Protein AF-A0A8J5TQ10-F1 (afdb_monomer)

pLDDT: mean 73.06, std 27.5, range [24.88, 98.31]

Radius of gyration: 32.22 Å; Cα contacts (8 Å, |Δi|>4): 505; chains: 1; bounding box: 68×99×95 Å

Solvent-accessible surface area (backbone atoms only — not comparable to full-atom values): 21049 Å² total; per-residue (Å²): 131,82,78,82,71,66,81,40,78,33,38,37,39,42,63,48,49,34,61,44,71,44,73,23,82,85,40,80,90,38,88,41,34,26,26,42,33,27,63,46,65,40,54,91,50,89,86,55,81,43,94,58,48,48,66,51,60,36,46,30,40,35,39,40,79,40,54,74,84,58,45,76,66,61,39,67,69,29,42,33,41,35,36,20,38,51,53,63,46,67,47,97,88,60,45,53,32,40,40,28,48,50,79,42,76,46,70,61,86,76,60,60,90,50,49,78,64,37,59,74,73,52,77,84,89,58,46,33,38,34,40,44,44,31,32,28,41,85,74,70,77,45,93,90,54,68,68,81,47,62,61,47,34,37,37,32,24,29,69,38,80,82,79,74,44,72,49,68,41,58,37,40,39,29,46,53,85,46,82,88,42,69,82,60,75,78,78,55,61,69,40,34,34,40,37,34,27,33,47,42,25,27,32,85,82,46,38,45,28,27,41,54,75,43,80,45,84,46,82,72,78,82,80,75,78,82,73,84,78,72,92,78,82,90,76,95,73,82,79,77,66,96,72,85,78,76,79,95,72,79,86,82,78,81,90,80,83,85,82,88,81,91,84,84,88,86,79,89,90,87,88,82,90,82,88,86,87,84,84,83,88,83,88,89,86,89,80,88,81,88,83,88,83,83,88,80,85,84,90,80,89,82,80,89,75,80,88,72,82,73,72,77,78,74,82,84,77,78,77,78,75,80,80,76,80,73,132

Structure (mmCIF, N/CA/C/O backbone):
data_AF-A0A8J5TQ10-F1
#
_entry.id   AF-A0A8J5TQ10-F1
#
loop_
_atom_site.group_PDB
_atom_site.id
_atom_site.type_symbol
_atom_site.label_atom_id
_atom_site.label_alt_id
_atom_site.label_comp_id
_atom_site.label_asym_id
_atom_site.label_entity_id
_atom_site.label_seq_id
_atom_site.pdbx_PDB_ins_code
_atom_site.Cartn_x
_atom_site.Cartn_y
_atom_site.Cartn_z
_atom_site.occupancy
_atom_site.B_iso_or_equiv
_atom_site.auth_seq_id
_atom_site.auth_comp_id
_atom_site.auth_asym_id
_atom_site.auth_atom_id
_atom_site.pdbx_PDB_model_num
ATOM 1 N N . MET A 1 1 ? 6.588 5.334 29.092 1.00 41.97 1 MET A N 1
ATOM 2 C CA . MET A 1 1 ? 6.981 5.018 27.701 1.00 41.97 1 MET A CA 1
ATOM 3 C C . MET A 1 1 ? 6.228 3.776 27.263 1.00 41.97 1 MET A C 1
ATOM 5 O O . MET A 1 1 ? 6.166 2.835 28.046 1.00 41.97 1 MET A O 1
ATOM 9 N N . ALA A 1 2 ? 5.612 3.789 26.080 1.00 53.59 2 ALA A N 1
ATOM 10 C CA . ALA A 1 2 ? 5.015 2.581 25.513 1.00 53.59 2 ALA A CA 1
ATOM 11 C C . ALA A 1 2 ? 6.132 1.579 25.152 1.00 53.59 2 ALA A C 1
ATOM 13 O O . ALA A 1 2 ? 7.210 2.020 24.748 1.00 53.59 2 ALA A O 1
ATOM 14 N N . PRO A 1 3 ? 5.926 0.263 25.332 1.00 61.78 3 PRO A N 1
ATOM 15 C CA . PRO A 1 3 ? 6.917 -0.732 24.938 1.00 61.78 3 PRO A CA 1
ATOM 16 C C . PRO A 1 3 ? 7.151 -0.687 23.418 1.00 61.78 3 PRO A C 1
ATOM 18 O O . PRO A 1 3 ? 6.205 -0.404 22.677 1.00 61.78 3 PRO A O 1
ATOM 21 N N . PRO A 1 4 ? 8.380 -0.975 22.948 1.00 71.00 4 PRO A N 1
ATOM 22 C CA . PRO A 1 4 ? 8.677 -1.018 21.522 1.00 71.00 4 PRO A CA 1
ATOM 23 C C . PRO A 1 4 ? 7.822 -2.088 20.840 1.00 71.00 4 PRO A C 1
ATOM 25 O O . PRO A 1 4 ? 7.620 -3.183 21.377 1.00 71.00 4 PRO A O 1
ATOM 28 N N . LEU A 1 5 ? 7.311 -1.763 19.655 1.00 77.62 5 LEU A N 1
ATOM 29 C CA . LEU A 1 5 ? 6.525 -2.696 18.861 1.00 77.62 5 LEU A CA 1
ATOM 30 C C . LEU A 1 5 ? 7.421 -3.841 18.350 1.00 77.62 5 LEU A C 1
ATOM 32 O O . LEU A 1 5 ? 8.588 -3.623 18.011 1.00 77.62 5 LEU A O 1
ATOM 36 N N . PRO A 1 6 ? 6.913 -5.086 18.292 1.00 82.12 6 PRO A N 1
ATOM 37 C CA . PRO A 1 6 ? 7.639 -6.172 17.650 1.00 82.12 6 PRO A CA 1
ATOM 38 C C . PRO A 1 6 ? 7.803 -5.884 16.155 1.00 82.12 6 PRO A C 1
ATOM 40 O O . PRO A 1 6 ? 6.972 -5.213 15.551 1.00 82.12 6 PRO A O 1
ATOM 43 N N . LYS A 1 7 ? 8.843 -6.455 15.540 1.00 85.38 7 LYS A N 1
ATOM 44 C CA . LYS A 1 7 ? 9.028 -6.411 14.084 1.00 85.38 7 LYS A CA 1
ATOM 45 C C . LYS A 1 7 ? 7.960 -7.273 13.414 1.00 85.38 7 LYS A C 1
ATOM 47 O O . LYS A 1 7 ? 7.994 -8.499 13.532 1.00 85.38 7 LYS A O 1
ATOM 52 N N . LEU A 1 8 ? 7.022 -6.634 12.732 1.00 89.69 8 LEU A N 1
ATOM 53 C CA . LEU A 1 8 ? 5.914 -7.267 12.027 1.00 89.69 8 LEU A CA 1
ATOM 54 C C . LEU A 1 8 ? 6.176 -7.272 10.520 1.00 89.69 8 LEU A C 1
ATOM 56 O O . LEU A 1 8 ? 7.101 -6.638 10.011 1.00 89.69 8 LEU A O 1
ATOM 60 N N . THR A 1 9 ? 5.384 -8.062 9.802 1.00 88.12 9 THR A N 1
ATOM 61 C CA . THR A 1 9 ? 5.409 -8.105 8.340 1.00 88.12 9 THR A CA 1
ATOM 62 C C . THR A 1 9 ? 4.058 -7.645 7.834 1.00 88.12 9 THR A C 1
ATOM 64 O O . THR A 1 9 ? 3.057 -8.313 8.077 1.00 88.12 9 THR A O 1
ATOM 67 N N . ASN A 1 10 ? 4.066 -6.530 7.111 1.00 95.94 10 ASN A N 1
ATOM 68 C CA . ASN A 1 10 ? 2.906 -6.015 6.401 1.00 95.94 10 ASN A CA 1
ATOM 69 C C . ASN A 1 10 ? 3.173 -6.108 4.910 1.00 95.94 10 ASN A C 1
ATOM 71 O O . ASN A 1 10 ? 4.310 -5.899 4.480 1.00 95.94 10 ASN A O 1
ATOM 75 N N . SER A 1 11 ? 2.142 -6.417 4.137 1.00 97.31 11 SER A N 1
ATOM 76 C CA . SER A 1 11 ? 2.231 -6.510 2.687 1.00 97.31 11 SER A CA 1
ATOM 77 C C . SER A 1 11 ? 1.211 -5.620 2.001 1.00 97.31 11 SER A C 1
ATOM 79 O O . SER A 1 11 ? 0.146 -5.329 2.547 1.00 97.31 11 SER A O 1
ATOM 81 N N . ILE A 1 12 ? 1.557 -5.195 0.793 1.00 98.12 12 ILE A N 1
ATOM 82 C CA . ILE A 1 12 ? 0.694 -4.438 -0.103 1.00 98.12 12 ILE A CA 1
ATOM 83 C C . ILE A 1 12 ? 0.752 -5.052 -1.499 1.00 98.12 12 ILE A C 1
ATOM 85 O O . ILE A 1 12 ? 1.822 -5.463 -1.953 1.00 98.12 12 ILE A O 1
ATOM 89 N N . HIS A 1 13 ? -0.405 -5.091 -2.149 1.00 98.00 13 HIS A N 1
ATOM 90 C CA . HIS A 1 13 ? -0.576 -5.397 -3.558 1.00 98.00 13 HIS A CA 1
ATOM 91 C C . HIS A 1 13 ? -0.997 -4.120 -4.287 1.00 98.00 13 HIS A C 1
ATOM 93 O O . HIS A 1 13 ? -2.037 -3.537 -3.957 1.00 98.00 13 HIS A O 1
ATOM 99 N N . ILE A 1 14 ? -0.209 -3.691 -5.271 1.00 97.69 14 ILE A N 1
ATOM 100 C CA . ILE A 1 14 ? -0.475 -2.496 -6.082 1.00 97.69 14 ILE A CA 1
ATOM 101 C C . ILE A 1 14 ? -0.537 -2.904 -7.548 1.00 97.69 14 ILE A C 1
ATOM 103 O O . ILE A 1 14 ? 0.259 -3.719 -8.017 1.00 97.69 14 ILE A O 1
ATOM 107 N N . ARG A 1 15 ? -1.486 -2.303 -8.264 1.00 96.06 15 ARG A N 1
ATOM 108 C CA . ARG A 1 15 ? -1.604 -2.390 -9.715 1.00 96.06 15 ARG A CA 1
ATOM 109 C C . ARG A 1 15 ? -1.730 -0.982 -10.259 1.00 96.06 15 ARG A C 1
ATOM 111 O O . ARG A 1 15 ? -2.761 -0.352 -10.043 1.00 96.06 15 ARG A O 1
ATOM 118 N N . ASP A 1 16 ? -0.679 -0.480 -10.883 1.00 96.19 16 ASP A N 1
ATOM 119 C CA . ASP A 1 16 ? -0.665 0.893 -11.380 1.00 96.19 16 ASP A CA 1
ATOM 120 C C . ASP A 1 16 ? 0.335 1.057 -12.527 1.00 96.19 16 ASP A C 1
ATOM 122 O O . ASP A 1 16 ? 0.862 0.079 -13.058 1.00 96.19 16 ASP A O 1
ATOM 126 N N . PHE A 1 17 ? 0.559 2.297 -12.936 1.00 95.75 17 PHE A N 1
ATOM 127 C CA . PHE A 1 17 ? 1.470 2.673 -13.998 1.00 95.75 17 PHE A CA 1
ATOM 128 C C . PHE A 1 17 ? 2.806 3.158 -13.448 1.00 95.75 17 PHE A C 1
ATOM 130 O O . PHE A 1 17 ? 2.877 3.813 -12.407 1.00 95.75 17 PHE A O 1
ATOM 137 N N . VAL A 1 18 ? 3.870 2.841 -14.176 1.00 97.19 18 VAL A N 1
ATOM 138 C CA . VAL A 1 18 ? 5.183 3.454 -13.981 1.00 97.19 18 VAL A CA 1
ATOM 139 C C . VAL A 1 18 ? 5.082 4.935 -14.343 1.00 97.19 18 VAL A C 1
ATOM 141 O O . VAL A 1 18 ? 4.678 5.253 -15.465 1.00 97.19 18 VAL A O 1
ATOM 144 N N . ASP A 1 19 ? 5.487 5.815 -13.425 1.00 96.75 19 ASP A N 1
ATOM 145 C CA . ASP A 1 19 ? 5.734 7.225 -13.743 1.00 96.75 19 ASP A CA 1
ATOM 146 C C . ASP A 1 19 ? 7.209 7.398 -14.136 1.00 96.75 19 ASP A C 1
ATOM 148 O O . ASP A 1 19 ? 7.519 7.953 -15.190 1.00 96.75 19 ASP A O 1
ATOM 152 N N . GLU A 1 20 ? 8.121 6.854 -13.325 1.00 97.00 20 GLU A N 1
ATOM 153 C CA . GLU A 1 20 ? 9.566 6.955 -13.534 1.00 97.00 20 GLU A CA 1
ATOM 154 C C . GLU A 1 20 ? 10.305 5.731 -12.971 1.00 97.00 20 GLU A C 1
ATOM 156 O O . GLU A 1 20 ? 9.851 5.097 -12.014 1.00 97.00 20 GLU A O 1
ATOM 161 N N . VAL A 1 21 ? 11.464 5.405 -13.552 1.00 96.62 21 VAL A N 1
ATOM 162 C CA . VAL A 1 21 ? 12.390 4.399 -13.019 1.00 96.62 21 VAL A CA 1
ATOM 163 C C . VAL A 1 21 ? 13.753 5.029 -12.784 1.00 96.62 21 VAL A C 1
ATOM 165 O O . VAL A 1 21 ? 14.394 5.513 -13.715 1.00 96.62 21 VAL A O 1
ATOM 168 N N . LEU A 1 22 ? 14.216 4.963 -11.540 1.00 96.19 22 LEU A N 1
ATOM 169 C CA . LEU A 1 22 ? 15.493 5.505 -11.095 1.00 96.19 22 LEU A CA 1
ATOM 170 C C . LEU A 1 22 ? 16.390 4.392 -10.534 1.00 96.19 22 LEU A C 1
ATOM 172 O O . LEU A 1 22 ? 15.895 3.342 -10.113 1.00 96.19 22 LEU A O 1
ATOM 176 N N . PRO A 1 23 ? 17.721 4.574 -10.512 1.00 95.44 23 PRO A N 1
ATOM 177 C CA . PRO A 1 23 ? 18.598 3.728 -9.706 1.00 95.44 23 PRO A CA 1
ATOM 178 C C . PRO A 1 23 ? 18.197 3.774 -8.225 1.00 95.44 23 PRO A C 1
ATOM 180 O O . PRO A 1 23 ? 17.821 4.831 -7.727 1.00 95.44 23 PRO A O 1
ATOM 183 N N . ASP A 1 24 ? 18.313 2.649 -7.513 1.00 94.81 24 ASP A N 1
ATOM 184 C CA . ASP A 1 24 ? 18.021 2.608 -6.073 1.00 94.81 24 ASP A CA 1
ATOM 185 C C . ASP A 1 24 ? 19.020 3.466 -5.287 1.00 94.81 24 ASP A C 1
ATOM 187 O O . ASP A 1 24 ? 20.213 3.151 -5.192 1.00 94.81 24 ASP A O 1
ATOM 191 N N . SER A 1 25 ? 18.507 4.549 -4.702 1.00 92.31 25 SER A N 1
ATOM 192 C CA . SER A 1 25 ? 19.279 5.544 -3.956 1.00 92.31 25 SER A CA 1
ATOM 193 C C . SER A 1 25 ? 19.939 4.961 -2.704 1.00 92.31 25 SER A C 1
ATOM 195 O O . SER A 1 25 ? 20.986 5.435 -2.261 1.00 92.31 25 SER A O 1
ATOM 197 N N . THR A 1 26 ? 19.377 3.879 -2.161 1.00 91.12 26 THR A N 1
ATOM 198 C CA . THR A 1 26 ? 19.893 3.187 -0.975 1.00 91.12 26 THR A CA 1
ATOM 199 C C . THR A 1 26 ? 20.999 2.188 -1.310 1.00 91.12 26 THR A C 1
ATOM 201 O O . THR A 1 26 ? 21.689 1.690 -0.417 1.00 91.12 26 THR A O 1
ATOM 204 N N . ARG A 1 27 ? 21.199 1.886 -2.602 1.00 90.25 27 ARG A N 1
ATOM 205 C CA . ARG A 1 27 ? 22.179 0.909 -3.096 1.00 90.25 27 ARG A CA 1
ATOM 206 C C . ARG A 1 27 ? 22.937 1.445 -4.320 1.00 90.25 27 ARG A C 1
ATOM 208 O O . ARG A 1 27 ? 22.926 0.800 -5.370 1.00 90.25 27 ARG A O 1
ATOM 215 N N . PRO A 1 28 ? 23.690 2.554 -4.187 1.00 87.69 28 PRO A N 1
ATOM 216 C CA . PRO A 1 28 ? 24.308 3.249 -5.324 1.00 87.69 28 PRO A CA 1
ATOM 217 C C . PRO A 1 28 ? 25.294 2.384 -6.126 1.00 87.69 28 PRO A C 1
ATOM 219 O O . PRO A 1 28 ? 25.480 2.588 -7.320 1.00 87.69 28 PRO A O 1
ATOM 222 N N . ASN A 1 29 ? 25.898 1.376 -5.490 1.00 91.12 29 ASN A N 1
ATOM 223 C CA . ASN A 1 29 ? 26.867 0.474 -6.121 1.00 91.12 29 ASN A CA 1
ATOM 224 C C . ASN A 1 29 ? 26.236 -0.812 -6.685 1.00 91.12 29 ASN A C 1
ATOM 226 O O . ASN A 1 29 ? 26.956 -1.744 -7.042 1.00 91.12 29 ASN A O 1
ATOM 230 N N . ALA A 1 30 ? 24.905 -0.911 -6.725 1.00 91.50 30 ALA A N 1
ATOM 231 C CA . ALA A 1 30 ? 24.201 -2.121 -7.125 1.00 91.50 30 ALA A CA 1
ATOM 232 C C . ALA A 1 30 ? 23.270 -1.826 -8.316 1.00 91.50 30 ALA A C 1
ATOM 234 O O . ALA A 1 30 ? 22.071 -1.626 -8.135 1.00 91.50 30 ALA A O 1
ATOM 235 N N . PRO A 1 31 ? 23.790 -1.846 -9.558 1.00 89.88 31 PRO A N 1
ATOM 236 C CA . PRO A 1 31 ? 23.115 -1.275 -10.720 1.00 89.88 31 PRO A CA 1
ATOM 237 C C . PRO A 1 31 ? 21.843 -2.002 -11.136 1.00 89.88 31 PRO A C 1
ATOM 239 O O . PRO A 1 31 ? 21.149 -1.464 -11.979 1.00 89.88 31 PRO A O 1
ATOM 242 N N . ASN A 1 32 ? 21.533 -3.184 -10.591 1.00 94.81 32 ASN A N 1
ATOM 243 C CA . ASN A 1 32 ? 20.286 -3.924 -10.837 1.00 94.81 32 ASN A CA 1
ATOM 244 C C . ASN A 1 32 ? 19.177 -3.597 -9.819 1.00 94.81 32 ASN A C 1
ATOM 246 O O . ASN A 1 32 ? 18.056 -4.072 -9.969 1.00 94.81 32 ASN A O 1
ATOM 250 N N . TYR A 1 33 ? 19.467 -2.814 -8.780 1.00 95.62 33 TYR A N 1
ATOM 251 C CA . TYR A 1 33 ? 18.443 -2.314 -7.868 1.00 95.62 33 TYR A CA 1
ATOM 252 C C . TYR A 1 33 ? 17.903 -0.988 -8.395 1.00 95.62 33 TYR A C 1
ATOM 254 O O . TYR A 1 33 ? 18.670 -0.097 -8.764 1.00 95.62 33 TYR A O 1
ATOM 262 N N . VAL A 1 34 ? 16.580 -0.895 -8.468 1.00 96.56 34 VAL A N 1
ATOM 263 C CA . VAL A 1 34 ? 15.861 0.272 -8.978 1.00 96.56 34 VAL A CA 1
ATOM 264 C C . VAL A 1 34 ? 14.769 0.703 -8.025 1.00 96.56 34 VAL A C 1
ATOM 266 O O . VAL A 1 34 ? 14.260 -0.092 -7.232 1.00 96.56 34 VAL A O 1
ATOM 269 N N . GLU A 1 35 ? 14.355 1.945 -8.204 1.00 97.50 35 GLU A N 1
ATOM 270 C CA . GLU A 1 35 ? 13.128 2.503 -7.676 1.00 97.50 35 GLU A CA 1
ATOM 271 C C . GLU A 1 35 ? 12.174 2.783 -8.836 1.00 97.50 35 GLU A C 1
ATOM 273 O O . GLU A 1 35 ? 12.498 3.542 -9.747 1.00 97.50 35 GLU A O 1
ATOM 278 N N . ILE A 1 36 ? 10.995 2.167 -8.805 1.00 97.94 36 ILE A N 1
ATOM 279 C CA . ILE A 1 36 ? 9.866 2.570 -9.639 1.00 97.94 36 ILE A CA 1
ATOM 280 C C . ILE A 1 36 ? 9.056 3.569 -8.824 1.00 97.94 36 ILE A C 1
ATOM 282 O O . ILE A 1 36 ? 8.506 3.221 -7.776 1.00 97.94 36 ILE A O 1
ATOM 286 N N . HIS A 1 37 ? 8.992 4.802 -9.303 1.00 97.56 37 HIS A N 1
ATOM 287 C CA . HIS A 1 37 ? 8.197 5.860 -8.700 1.00 97.56 37 HIS A CA 1
ATOM 288 C C . HIS A 1 37 ? 6.834 5.917 -9.381 1.00 97.56 37 HIS A C 1
ATOM 290 O O . HIS A 1 37 ? 6.719 5.779 -10.603 1.00 97.56 37 HIS A O 1
ATOM 296 N N . THR A 1 38 ? 5.790 6.067 -8.572 1.00 96.62 38 THR A N 1
ATOM 297 C CA . THR A 1 38 ? 4.416 6.228 -9.046 1.00 96.62 38 THR A CA 1
ATOM 298 C C . THR A 1 38 ? 3.570 6.974 -8.019 1.00 96.62 38 THR A C 1
ATOM 300 O O . THR A 1 38 ? 3.796 6.883 -6.811 1.00 96.62 38 THR A O 1
ATOM 303 N N . ASN A 1 39 ? 2.559 7.697 -8.483 1.00 94.75 39 ASN A N 1
ATOM 304 C CA . ASN A 1 39 ? 1.514 8.250 -7.630 1.00 94.75 39 ASN A CA 1
ATOM 305 C C . ASN A 1 39 ? 0.302 7.325 -7.641 1.00 94.75 39 ASN A C 1
ATOM 307 O O . ASN A 1 39 ? -0.602 7.501 -8.464 1.00 94.75 39 ASN A O 1
ATOM 311 N N . VAL A 1 40 ? 0.286 6.365 -6.717 1.00 94.69 40 VAL A N 1
ATOM 312 C CA . VAL A 1 40 ? -0.691 5.276 -6.696 1.00 94.69 40 VAL A CA 1
ATOM 313 C C . VAL A 1 40 ? -2.103 5.821 -6.595 1.00 94.69 40 VAL A C 1
ATOM 315 O O . VAL A 1 40 ? -2.449 6.528 -5.647 1.00 94.69 40 VAL A O 1
ATOM 318 N N . ASN A 1 41 ? -2.918 5.476 -7.582 1.00 90.81 41 ASN A N 1
ATOM 319 C CA . ASN A 1 41 ? -4.282 5.948 -7.698 1.00 90.81 41 ASN A CA 1
ATOM 320 C C . ASN A 1 41 ? -5.182 5.266 -6.666 1.00 90.81 41 ASN A C 1
ATOM 322 O O . ASN A 1 41 ? -5.172 4.044 -6.494 1.00 90.81 41 ASN A O 1
ATOM 326 N N . LEU A 1 42 ? -6.013 6.077 -6.017 1.00 92.44 42 LEU A N 1
ATOM 327 C CA . LEU A 1 42 ? -7.068 5.622 -5.124 1.00 92.44 42 LEU A CA 1
ATOM 328 C C . LEU A 1 42 ? -8.423 5.936 -5.740 1.00 92.44 42 LEU A C 1
ATOM 330 O O . LEU A 1 42 ? -8.577 6.892 -6.501 1.00 92.44 42 LEU A O 1
ATOM 334 N N . PHE A 1 43 ? -9.416 5.129 -5.394 1.00 87.94 43 PHE A N 1
ATOM 335 C CA . PHE A 1 43 ? -10.753 5.241 -5.951 1.00 87.94 43 PHE A CA 1
ATOM 336 C C . PHE A 1 43 ? -11.770 5.327 -4.826 1.00 87.94 43 PHE A C 1
ATOM 338 O O . PHE A 1 43 ? -11.702 4.585 -3.845 1.00 87.94 43 PHE A O 1
ATOM 345 N N . GLN A 1 44 ? -12.749 6.208 -5.003 1.00 84.94 44 GLN A N 1
ATOM 346 C CA . GLN A 1 44 ? -13.896 6.256 -4.116 1.00 84.94 44 GLN A CA 1
ATOM 347 C C . GLN A 1 44 ? -14.693 4.955 -4.252 1.00 84.94 44 GLN A C 1
ATOM 349 O O . GLN A 1 44 ? -15.029 4.527 -5.362 1.00 84.94 44 GLN A O 1
ATOM 354 N N . GLU A 1 45 ? -14.983 4.316 -3.122 1.00 81.38 45 GLU A N 1
ATOM 355 C CA . GLU A 1 45 ? -15.748 3.075 -3.089 1.00 81.38 45 GLU A CA 1
ATOM 356 C C . GLU A 1 45 ? -17.224 3.333 -2.786 1.00 81.38 45 GLU A C 1
ATOM 358 O O . GLU A 1 45 ? -17.573 4.099 -1.887 1.00 81.38 45 GLU A O 1
ATOM 363 N N . ASP A 1 46 ? -18.103 2.642 -3.509 1.00 80.75 46 ASP A N 1
ATOM 364 C CA . ASP A 1 46 ? -19.545 2.789 -3.333 1.00 80.75 46 ASP A CA 1
ATOM 365 C C . ASP A 1 46 ? -19.973 2.375 -1.918 1.00 80.75 46 ASP A C 1
ATOM 367 O O . ASP A 1 46 ? -19.552 1.339 -1.383 1.00 80.75 46 ASP A O 1
ATOM 371 N N . GLY A 1 47 ? -20.814 3.206 -1.296 1.00 77.56 47 GLY A N 1
ATOM 372 C CA . GLY A 1 47 ? -21.308 2.982 0.065 1.00 77.56 47 GLY A CA 1
ATOM 373 C C . GLY A 1 47 ? -20.228 3.056 1.151 1.00 77.56 47 GLY A C 1
ATOM 374 O O . GLY A 1 47 ? -20.448 2.573 2.262 1.00 77.56 47 GLY A O 1
ATOM 375 N N . PHE A 1 48 ? -19.060 3.625 0.846 1.00 84.62 48 PHE A N 1
ATOM 376 C CA . PHE A 1 48 ? -17.991 3.867 1.806 1.00 84.62 48 PHE A CA 1
ATOM 377 C C . PHE A 1 48 ? -17.516 5.319 1.671 1.00 84.62 48 PHE A C 1
ATOM 379 O O . PHE A 1 48 ? -16.664 5.646 0.848 1.00 84.62 48 PHE A O 1
ATOM 386 N N . TYR A 1 49 ? -18.121 6.198 2.469 1.00 78.88 49 TYR A N 1
ATOM 387 C CA . TYR A 1 49 ? -17.828 7.626 2.486 1.00 78.88 49 TYR A CA 1
ATOM 388 C C . TYR A 1 49 ? -17.689 8.110 3.925 1.00 78.88 49 TYR A C 1
ATOM 390 O O . TYR A 1 49 ? -18.539 7.822 4.769 1.00 78.88 49 TYR A O 1
ATOM 398 N N . ASP A 1 50 ? -16.623 8.855 4.179 1.00 83.00 50 ASP A N 1
ATOM 399 C CA . ASP A 1 50 ? -16.389 9.590 5.412 1.00 83.00 50 ASP A CA 1
ATOM 400 C C . ASP A 1 50 ? -15.725 10.911 5.018 1.00 83.00 50 ASP A C 1
ATOM 402 O O . ASP A 1 50 ? -14.758 10.909 4.256 1.00 83.00 50 ASP A O 1
ATOM 406 N N . ALA A 1 51 ? -16.259 12.035 5.499 1.00 83.81 51 ALA A N 1
ATOM 407 C CA . ALA A 1 51 ? -15.752 13.362 5.147 1.00 83.81 51 ALA A CA 1
ATOM 408 C C . ALA A 1 51 ? -14.316 13.602 5.647 1.00 83.81 51 ALA A C 1
ATOM 410 O O . ALA A 1 51 ? -13.638 14.496 5.149 1.00 83.81 51 ALA A O 1
ATOM 411 N N . SER A 1 52 ? -13.845 12.797 6.605 1.00 85.31 52 SER A N 1
ATOM 412 C CA . SER A 1 52 ? -12.467 12.839 7.094 1.00 85.31 52 SER A CA 1
ATOM 413 C C . SER A 1 52 ? -11.462 12.142 6.173 1.00 85.31 52 SER A C 1
ATOM 415 O O . SER A 1 52 ? -10.268 12.203 6.459 1.00 85.31 52 SER A O 1
ATOM 417 N N . ILE A 1 53 ? -11.906 11.479 5.095 1.00 90.12 53 ILE A N 1
ATOM 418 C CA . ILE A 1 53 ? -11.039 10.743 4.165 1.00 90.12 53 ILE A CA 1
ATOM 419 C C . ILE A 1 53 ? -10.908 11.504 2.841 1.00 90.12 53 ILE A C 1
ATOM 421 O O . ILE A 1 53 ? -11.842 11.562 2.042 1.00 90.12 53 ILE A O 1
ATOM 425 N N . ALA A 1 54 ? -9.708 12.013 2.571 1.00 91.50 54 ALA A N 1
ATOM 426 C CA . ALA A 1 54 ? -9.322 12.552 1.275 1.00 91.50 54 ALA A CA 1
ATOM 427 C C . ALA A 1 54 ? -8.867 11.416 0.342 1.00 91.50 54 ALA A C 1
ATOM 429 O O . ALA A 1 54 ? -7.912 10.690 0.640 1.00 91.50 54 ALA A O 1
ATOM 430 N N . VAL A 1 55 ? -9.552 11.257 -0.794 1.00 92.81 55 VAL A N 1
ATOM 431 C CA . VAL A 1 55 ? -9.226 10.255 -1.821 1.00 92.81 55 VAL A CA 1
ATOM 432 C C . VAL A 1 55 ? -8.326 10.898 -2.871 1.00 92.81 55 VAL A C 1
ATOM 434 O O . VAL A 1 55 ? -8.793 11.417 -3.882 1.00 92.81 55 VAL A O 1
ATOM 437 N N . GLU A 1 56 ? -7.025 10.868 -2.616 1.00 91.81 56 GLU A N 1
ATOM 438 C CA . GLU A 1 56 ? -6.007 11.443 -3.494 1.00 91.81 56 GLU A CA 1
ATOM 439 C C . GLU A 1 56 ? -4.894 10.426 -3.759 1.00 91.81 56 GLU A C 1
ATOM 441 O O . GLU A 1 56 ? -4.67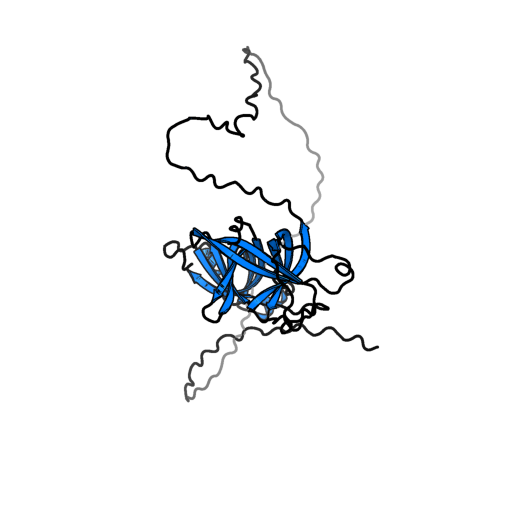8 9.536 -2.930 1.00 91.81 56 GLU A O 1
ATOM 446 N N . PRO A 1 57 ? -4.185 10.524 -4.899 1.00 93.62 57 PRO A N 1
ATOM 447 C CA . PRO A 1 57 ? -3.053 9.653 -5.170 1.00 93.62 57 PRO A CA 1
ATOM 448 C C . PRO A 1 57 ? -1.989 9.726 -4.071 1.00 93.62 57 PRO A C 1
ATOM 450 O O . PRO A 1 57 ? -1.706 10.802 -3.549 1.00 93.62 57 PRO A O 1
ATOM 453 N N . ILE A 1 58 ? -1.372 8.588 -3.752 1.00 95.31 58 ILE A N 1
ATOM 454 C CA . ILE A 1 58 ? -0.307 8.511 -2.745 1.00 95.31 58 ILE A CA 1
ATOM 455 C C . ILE A 1 58 ? 1.031 8.280 -3.438 1.00 95.31 58 ILE A C 1
ATOM 457 O O . ILE A 1 58 ? 1.210 7.290 -4.156 1.00 95.31 58 ILE A O 1
ATOM 461 N N . GLN A 1 59 ? 1.988 9.172 -3.185 1.00 96.31 59 GLN A N 1
ATOM 462 C CA . GLN A 1 59 ? 3.351 9.017 -3.676 1.00 96.31 59 GLN A CA 1
ATOM 463 C C . GLN A 1 59 ? 3.938 7.699 -3.170 1.00 96.31 59 GLN A C 1
ATOM 465 O O . GLN A 1 59 ? 3.904 7.391 -1.976 1.00 96.31 59 GLN A O 1
ATOM 470 N N . THR A 1 60 ? 4.453 6.899 -4.094 1.00 97.50 60 THR A N 1
ATOM 471 C CA . THR A 1 60 ? 4.927 5.552 -3.809 1.00 97.50 60 THR A CA 1
ATOM 472 C C . THR A 1 60 ? 6.246 5.282 -4.520 1.00 97.50 60 THR A C 1
ATOM 474 O O . THR A 1 60 ? 6.369 5.466 -5.728 1.00 97.50 60 THR A O 1
ATOM 477 N N . CYS A 1 61 ? 7.219 4.790 -3.758 1.00 97.38 61 CYS A N 1
ATOM 478 C CA . CYS A 1 61 ? 8.507 4.311 -4.236 1.00 97.38 61 CYS A CA 1
ATOM 479 C C . CYS A 1 61 ? 8.555 2.784 -4.099 1.00 97.38 61 CYS A C 1
ATOM 481 O O . CYS A 1 61 ? 8.497 2.240 -2.994 1.00 97.38 61 CYS A O 1
ATOM 483 N N . ILE A 1 62 ? 8.654 2.071 -5.217 1.00 97.94 62 ILE A N 1
ATOM 484 C CA . ILE A 1 62 ? 8.769 0.611 -5.255 1.00 97.94 62 ILE A CA 1
ATOM 485 C C . ILE A 1 62 ? 10.228 0.246 -5.504 1.00 97.94 62 ILE A C 1
ATOM 487 O O . ILE A 1 62 ? 10.745 0.416 -6.605 1.00 97.94 62 ILE A O 1
ATOM 491 N N . ARG A 1 63 ? 10.884 -0.322 -4.496 1.00 97.12 63 ARG A N 1
ATOM 492 C CA . ARG A 1 63 ? 12.244 -0.850 -4.597 1.00 97.12 63 ARG A CA 1
ATOM 493 C C . ARG A 1 63 ? 12.214 -2.277 -5.113 1.00 97.12 63 ARG A C 1
ATOM 495 O O . ARG A 1 63 ? 11.631 -3.166 -4.482 1.00 97.12 63 ARG A O 1
ATOM 502 N N . ALA A 1 64 ? 12.873 -2.508 -6.240 1.00 96.69 64 ALA A N 1
ATOM 503 C CA . ALA A 1 64 ? 12.899 -3.801 -6.907 1.00 96.69 64 ALA A CA 1
ATOM 504 C C . ALA A 1 64 ? 14.299 -4.153 -7.415 1.00 96.69 64 ALA A C 1
ATOM 506 O O . ALA A 1 64 ? 15.141 -3.292 -7.661 1.00 96.69 64 ALA A O 1
ATOM 507 N N . TYR A 1 65 ? 14.534 -5.450 -7.591 1.00 95.69 65 TYR A N 1
ATOM 508 C CA . TYR A 1 65 ? 15.676 -5.950 -8.344 1.00 95.69 65 TYR A CA 1
ATOM 509 C C . TYR A 1 65 ? 15.214 -6.268 -9.765 1.00 95.69 65 TYR A C 1
ATOM 511 O O . TYR A 1 65 ? 14.370 -7.142 -9.954 1.00 95.69 65 TYR A O 1
ATOM 519 N N . LEU A 1 66 ? 15.782 -5.583 -10.752 1.00 95.31 66 LEU A N 1
ATOM 520 C CA . LEU A 1 66 ? 15.539 -5.815 -12.171 1.00 95.31 66 LEU A CA 1
ATOM 521 C C . LEU A 1 66 ? 16.873 -5.968 -12.890 1.00 95.31 66 LEU A C 1
ATOM 523 O O . LEU A 1 66 ? 17.777 -5.143 -12.729 1.00 95.31 66 LEU A O 1
ATOM 527 N N . ARG A 1 67 ? 16.991 -7.008 -13.719 1.00 93.00 67 ARG A N 1
ATOM 528 C CA . ARG A 1 67 ? 18.125 -7.109 -14.640 1.00 93.00 67 ARG A CA 1
ATOM 529 C C . ARG A 1 67 ? 18.045 -5.972 -15.645 1.00 93.00 67 ARG A C 1
ATOM 531 O O . ARG A 1 67 ? 16.962 -5.487 -15.960 1.00 93.00 67 ARG A O 1
ATOM 538 N N . GLN A 1 68 ? 19.192 -5.600 -16.194 1.00 87.19 68 GLN A N 1
ATOM 539 C CA . GLN A 1 68 ? 19.261 -4.516 -17.166 1.00 87.19 68 GLN A CA 1
ATOM 540 C C . GLN A 1 68 ? 18.343 -4.742 -18.379 1.00 87.19 68 GLN A C 1
ATOM 542 O O . GLN A 1 68 ? 17.643 -3.819 -18.765 1.00 87.19 68 GLN A O 1
ATOM 547 N N . SER A 1 69 ? 18.243 -5.977 -18.885 1.00 89.8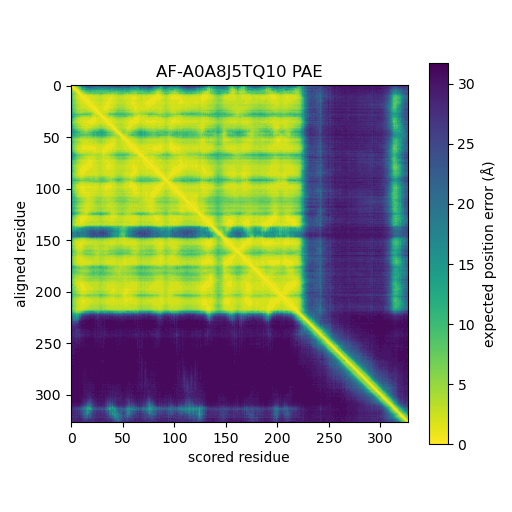1 69 SER A N 1
ATOM 548 C CA . SER A 1 69 ? 17.311 -6.341 -19.967 1.00 89.81 69 SER A CA 1
ATOM 549 C C . SER A 1 69 ? 15.837 -6.142 -19.614 1.00 89.81 69 SER A C 1
ATOM 551 O O . SER A 1 69 ? 15.027 -5.850 -20.485 1.00 89.81 69 SER A O 1
ATOM 553 N N . ASP A 1 70 ? 15.481 -6.335 -18.344 1.00 91.69 70 ASP A N 1
ATOM 554 C CA . ASP A 1 70 ? 14.092 -6.290 -17.890 1.00 91.69 70 ASP A CA 1
ATOM 555 C C . ASP A 1 70 ? 13.685 -4.859 -17.533 1.00 91.69 70 ASP A C 1
ATOM 557 O O . ASP A 1 70 ? 12.511 -4.513 -17.620 1.00 91.69 70 ASP A O 1
ATOM 561 N N . ARG A 1 71 ? 14.654 -4.016 -17.149 1.00 91.88 71 ARG A N 1
ATOM 562 C CA . ARG A 1 71 ? 14.440 -2.601 -16.824 1.00 91.88 71 ARG A CA 1
ATOM 563 C C . ARG A 1 71 ? 13.833 -1.834 -17.987 1.00 91.88 71 ARG A C 1
ATOM 565 O O . ARG A 1 71 ? 12.911 -1.061 -17.758 1.00 91.88 71 ARG A O 1
ATOM 572 N N . ASP A 1 72 ? 14.309 -2.088 -19.201 1.00 91.88 72 ASP A N 1
ATOM 573 C CA . ASP A 1 72 ? 13.859 -1.389 -20.409 1.00 91.88 72 ASP A CA 1
ATOM 574 C C . ASP A 1 72 ? 12.373 -1.645 -20.720 1.00 91.88 72 ASP A C 1
ATOM 576 O O . ASP A 1 72 ? 11.765 -0.929 -21.509 1.00 91.88 72 ASP A O 1
ATOM 580 N N . LEU A 1 73 ? 11.756 -2.642 -20.073 1.00 93.62 73 LEU A N 1
ATOM 581 C CA . LEU A 1 73 ? 10.322 -2.903 -20.173 1.00 93.62 73 LEU A CA 1
ATOM 582 C C . LEU A 1 73 ? 9.495 -1.953 -19.291 1.00 93.62 73 LEU A C 1
ATOM 584 O O . LEU A 1 73 ? 8.336 -1.683 -19.605 1.00 93.62 73 LEU A O 1
ATOM 588 N N . TYR A 1 74 ? 10.054 -1.450 -18.189 1.00 96.31 74 TYR A N 1
ATOM 589 C CA . TYR A 1 74 ? 9.368 -0.571 -17.237 1.00 96.31 74 TYR A CA 1
ATOM 590 C C . TYR A 1 74 ? 9.552 0.894 -17.644 1.00 96.31 74 TYR A C 1
ATOM 592 O O . TYR A 1 74 ? 10.287 1.650 -17.020 1.00 96.31 74 TYR A O 1
ATOM 600 N N . VAL A 1 75 ? 8.877 1.283 -18.720 1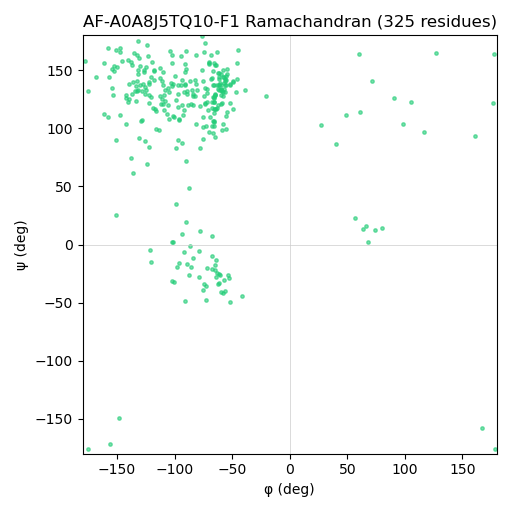.00 95.31 75 VAL A N 1
ATOM 601 C CA . VAL A 1 75 ? 8.818 2.666 -19.221 1.00 95.31 75 VAL A CA 1
ATOM 602 C C . VAL A 1 75 ? 7.583 3.396 -18.684 1.00 95.31 75 VAL A C 1
ATOM 604 O O . VAL A 1 75 ? 6.638 2.726 -18.257 1.00 95.31 75 VAL A O 1
ATOM 607 N N . PRO A 1 76 ? 7.530 4.741 -18.728 1.00 96.56 76 PRO A N 1
ATOM 608 C CA . PRO A 1 76 ? 6.329 5.484 -18.356 1.00 96.56 76 PRO A CA 1
ATOM 609 C C . PRO A 1 76 ? 5.069 4.939 -19.044 1.00 96.56 76 PRO A C 1
ATOM 611 O O . PRO A 1 76 ? 5.107 4.573 -20.219 1.00 96.56 76 PRO A O 1
ATOM 614 N N . ASN A 1 77 ? 3.953 4.880 -18.313 1.00 95.75 77 ASN A N 1
ATOM 615 C CA . ASN A 1 77 ? 2.681 4.263 -18.729 1.00 95.75 77 ASN A CA 1
ATOM 616 C C . ASN A 1 77 ? 2.692 2.732 -18.893 1.00 95.75 77 ASN A C 1
ATOM 618 O O . ASN A 1 77 ? 1.656 2.147 -19.226 1.00 95.75 77 ASN A O 1
ATOM 622 N N . ALA A 1 78 ? 3.804 2.046 -18.619 1.00 96.69 78 ALA A N 1
ATOM 623 C CA . ALA A 1 78 ? 3.765 0.601 -18.451 1.00 96.69 78 ALA A CA 1
ATOM 624 C C . ALA A 1 78 ? 2.965 0.256 -17.190 1.00 96.69 78 ALA A C 1
ATOM 626 O O . ALA A 1 78 ? 3.243 0.758 -16.103 1.00 96.69 78 ALA A O 1
ATOM 627 N N . PHE A 1 79 ? 1.973 -0.619 -17.337 1.00 97.25 79 PHE A N 1
ATOM 628 C CA . PHE A 1 79 ? 1.186 -1.111 -16.204 1.00 97.25 79 PHE A CA 1
ATOM 629 C C . PHE A 1 79 ? 1.943 -2.237 -15.501 1.00 97.25 79 PHE A C 1
ATOM 631 O O . PHE A 1 79 ? 2.510 -3.106 -16.166 1.00 97.25 79 PHE A O 1
ATOM 638 N N . PHE A 1 80 ? 1.937 -2.251 -14.175 1.00 96.75 80 PHE A N 1
ATOM 639 C CA . PHE A 1 80 ? 2.616 -3.256 -13.370 1.00 96.75 80 PHE A CA 1
ATOM 640 C C . PHE A 1 80 ? 1.716 -3.815 -12.269 1.00 96.75 80 PHE A C 1
ATOM 642 O O . PHE A 1 80 ? 0.710 -3.225 -11.883 1.00 96.75 80 PHE A O 1
ATOM 649 N N . TYR A 1 81 ? 2.140 -4.955 -11.738 1.00 97.56 81 TYR A N 1
ATOM 650 C CA . TYR A 1 81 ? 1.639 -5.600 -10.537 1.00 97.56 81 TYR A CA 1
ATOM 651 C C . TYR A 1 81 ? 2.817 -5.748 -9.585 1.00 97.56 81 TYR A C 1
ATOM 653 O O . TYR A 1 81 ? 3.866 -6.266 -9.977 1.00 97.56 81 TYR A O 1
ATOM 661 N N . VAL A 1 82 ? 2.660 -5.311 -8.344 1.00 98.00 82 VAL A N 1
ATOM 662 C CA . VAL A 1 82 ? 3.678 -5.505 -7.312 1.00 98.00 82 VAL A CA 1
ATOM 663 C C . VAL A 1 82 ? 3.036 -6.055 -6.056 1.00 98.00 82 VAL A C 1
ATOM 665 O O . VAL A 1 82 ? 2.029 -5.537 -5.579 1.00 98.00 82 VAL A O 1
ATOM 668 N N . ASP A 1 83 ? 3.674 -7.082 -5.511 1.00 97.94 83 ASP A N 1
ATOM 669 C CA . ASP A 1 83 ? 3.467 -7.544 -4.149 1.00 97.94 83 ASP A CA 1
ATOM 670 C C . ASP A 1 83 ? 4.743 -7.273 -3.374 1.00 97.94 83 ASP A C 1
ATOM 672 O O . ASP A 1 83 ? 5.839 -7.656 -3.794 1.00 97.94 83 ASP A O 1
ATOM 676 N N . GLY A 1 84 ? 4.626 -6.607 -2.235 1.00 97.06 84 GLY A N 1
ATOM 677 C CA . GLY A 1 84 ? 5.798 -6.218 -1.469 1.00 97.06 84 GLY A CA 1
ATOM 678 C C . GLY A 1 84 ? 5.502 -5.971 -0.009 1.00 97.06 84 GLY A C 1
ATOM 679 O O . GLY A 1 84 ? 4.349 -5.905 0.412 1.00 97.06 84 GLY A O 1
ATOM 680 N N . ARG A 1 85 ? 6.573 -5.834 0.770 1.00 96.19 85 ARG A N 1
ATOM 681 C CA . ARG A 1 85 ? 6.484 -5.293 2.128 1.00 96.19 85 ARG A CA 1
ATOM 682 C C . ARG A 1 85 ? 6.457 -3.785 2.043 1.00 96.19 85 ARG A C 1
ATOM 684 O O . ARG A 1 85 ? 7.191 -3.241 1.226 1.00 96.19 85 ARG A O 1
ATOM 691 N N . PHE A 1 86 ? 5.673 -3.124 2.885 1.00 96.44 86 PHE A N 1
ATOM 692 C CA . PHE A 1 86 ? 5.598 -1.669 2.847 1.00 96.44 86 PHE A CA 1
ATOM 693 C C . PHE A 1 86 ? 5.864 -1.012 4.193 1.00 96.44 86 PHE A C 1
ATOM 695 O O . PHE A 1 86 ? 5.558 -1.564 5.255 1.00 96.44 86 PHE A O 1
ATOM 702 N N . THR A 1 87 ? 6.413 0.189 4.104 1.00 95.81 87 THR A N 1
ATOM 703 C CA . THR A 1 87 ? 6.514 1.174 5.175 1.00 95.81 87 THR A CA 1
ATOM 704 C C . THR A 1 87 ? 5.845 2.467 4.723 1.00 95.81 87 THR A C 1
ATOM 706 O O . THR A 1 87 ? 5.584 2.673 3.533 1.00 95.81 87 THR A O 1
ATOM 709 N N . VAL A 1 88 ? 5.532 3.321 5.692 1.00 95.25 88 VAL A N 1
ATOM 710 C CA . VAL A 1 88 ? 4.962 4.647 5.460 1.00 95.25 88 VAL A CA 1
ATOM 711 C C . VAL A 1 88 ? 5.847 5.652 6.167 1.00 95.25 88 VAL A C 1
ATOM 713 O O . VAL A 1 88 ? 6.131 5.485 7.352 1.00 95.25 88 VAL A O 1
ATOM 716 N N . GLU A 1 89 ? 6.259 6.687 5.450 1.00 92.44 89 GLU A N 1
ATOM 717 C CA . GLU A 1 89 ? 7.041 7.794 5.997 1.00 92.44 89 GLU A CA 1
ATOM 718 C C . GLU A 1 89 ? 6.429 9.112 5.550 1.00 92.44 89 GLU A C 1
ATOM 720 O O . GLU A 1 89 ? 5.830 9.179 4.482 1.00 92.44 89 GLU A O 1
ATOM 725 N N . MET A 1 90 ? 6.561 10.158 6.359 1.00 90.94 90 MET A N 1
ATOM 726 C CA . MET A 1 90 ? 6.118 11.490 5.954 1.00 90.94 90 MET A CA 1
ATOM 727 C C . MET A 1 90 ? 7.224 12.160 5.145 1.00 90.94 90 MET A C 1
ATOM 729 O O . MET A 1 90 ? 8.388 12.143 5.552 1.00 90.94 90 MET A O 1
ATOM 733 N N . ASN A 1 91 ? 6.865 12.743 4.006 1.00 87.50 91 ASN A N 1
ATOM 734 C CA . ASN A 1 91 ? 7.777 13.565 3.224 1.00 87.50 91 ASN A CA 1
ATOM 735 C C . ASN A 1 91 ? 7.962 14.953 3.875 1.00 87.50 91 ASN A C 1
ATOM 737 O O . ASN A 1 91 ? 7.390 15.258 4.926 1.00 87.50 91 ASN A O 1
ATOM 741 N N . HIS A 1 92 ? 8.781 15.803 3.253 1.00 84.94 92 HIS A N 1
ATOM 742 C CA . HIS A 1 92 ? 9.065 17.154 3.751 1.00 84.94 92 HIS A CA 1
ATOM 743 C C . HIS A 1 92 ? 7.827 18.057 3.836 1.00 84.94 92 HIS A C 1
ATOM 745 O O . HIS A 1 92 ? 7.800 18.958 4.672 1.00 84.94 92 HIS A O 1
ATOM 751 N N . ASP A 1 93 ? 6.809 17.779 3.023 1.00 84.81 93 ASP A N 1
ATOM 752 C CA . ASP A 1 93 ? 5.545 18.515 2.987 1.00 84.81 93 ASP A CA 1
ATOM 753 C C . ASP A 1 93 ? 4.524 17.973 4.008 1.00 84.81 93 ASP A C 1
ATOM 755 O O . ASP A 1 93 ? 3.427 18.510 4.149 1.00 84.81 93 ASP A O 1
ATOM 759 N N . GLY A 1 94 ? 4.888 16.928 4.762 1.00 84.88 94 GLY A N 1
ATOM 760 C 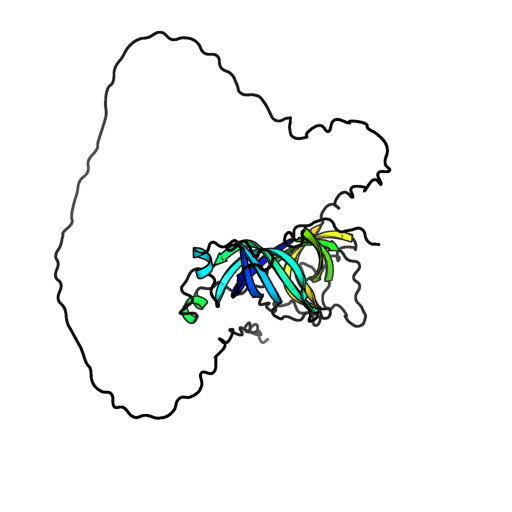CA . GLY A 1 94 ? 4.020 16.285 5.750 1.00 84.88 94 GLY A CA 1
ATOM 761 C C . GLY A 1 94 ? 3.014 15.300 5.149 1.00 84.88 94 GLY A C 1
ATOM 762 O O . GLY A 1 94 ? 2.079 14.890 5.840 1.00 84.88 94 GLY A O 1
ATOM 763 N N . ASP A 1 95 ? 3.202 14.915 3.889 1.00 89.62 95 ASP A N 1
ATOM 764 C CA . ASP A 1 95 ? 2.381 13.945 3.177 1.00 89.62 95 ASP A CA 1
ATOM 765 C C . ASP A 1 95 ? 2.959 12.525 3.282 1.00 89.62 95 ASP A C 1
ATOM 767 O O . ASP A 1 95 ? 4.179 12.333 3.211 1.00 89.62 95 ASP A O 1
ATOM 771 N N . PRO A 1 96 ? 2.111 11.492 3.418 1.00 93.62 96 PRO A N 1
ATOM 772 C CA . PRO A 1 96 ? 2.584 10.124 3.519 1.00 93.62 96 PRO A CA 1
ATOM 773 C C . PRO A 1 96 ? 3.116 9.631 2.170 1.00 93.62 96 PRO A C 1
ATOM 775 O O . PRO A 1 96 ? 2.440 9.692 1.145 1.00 93.62 96 PRO A O 1
ATOM 778 N N . THR A 1 97 ? 4.314 9.063 2.202 1.00 95.56 97 THR A N 1
ATOM 779 C CA . THR A 1 97 ? 4.952 8.342 1.103 1.00 95.56 97 THR A CA 1
ATOM 780 C C . THR A 1 97 ? 4.999 6.857 1.436 1.00 95.56 97 THR A C 1
ATOM 782 O O . THR A 1 97 ? 5.472 6.448 2.501 1.00 95.56 97 THR A O 1
ATOM 785 N N . LEU A 1 98 ? 4.516 6.032 0.512 1.00 96.56 98 LEU A N 1
ATOM 786 C CA . LEU A 1 98 ? 4.638 4.582 0.596 1.00 96.56 98 LEU A CA 1
ATOM 787 C C . LEU A 1 98 ? 5.997 4.147 0.055 1.00 96.56 98 LEU A C 1
ATOM 789 O O . LEU A 1 98 ? 6.347 4.456 -1.080 1.00 96.56 98 LEU A O 1
ATOM 793 N N . THR A 1 99 ? 6.739 3.363 0.829 1.00 96.56 99 THR A N 1
ATOM 794 C CA . THR A 1 99 ? 7.914 2.651 0.312 1.00 96.56 99 THR A CA 1
ATOM 795 C C . THR A 1 99 ? 7.608 1.167 0.281 1.00 96.56 99 THR A C 1
ATOM 797 O O . THR A 1 99 ? 7.236 0.589 1.300 1.00 96.56 99 THR A O 1
ATOM 800 N N . VAL A 1 100 ? 7.762 0.536 -0.881 1.00 97.31 100 VAL A N 1
ATOM 801 C CA . VAL A 1 100 ? 7.460 -0.880 -1.093 1.00 97.31 100 VAL A CA 1
ATOM 802 C C . VAL A 1 100 ? 8.734 -1.627 -1.451 1.00 97.31 100 VAL A C 1
ATOM 804 O O . VAL A 1 100 ? 9.300 -1.434 -2.520 1.00 97.31 100 VAL A O 1
ATOM 807 N N . GLN A 1 101 ? 9.165 -2.541 -0.589 1.00 96.12 101 GLN A N 1
ATOM 808 C CA . GLN A 1 101 ? 10.175 -3.532 -0.932 1.00 96.12 101 GLN A CA 1
ATOM 809 C C . GLN A 1 101 ? 9.495 -4.681 -1.678 1.00 96.12 101 GLN A C 1
ATOM 811 O O . GLN A 1 101 ? 8.820 -5.516 -1.065 1.00 96.12 101 GLN A O 1
ATOM 816 N N . SER A 1 102 ? 9.674 -4.723 -2.997 1.00 96.75 102 SER A N 1
ATOM 817 C CA . SER A 1 102 ? 9.059 -5.740 -3.847 1.00 96.75 102 SER A CA 1
ATOM 818 C C . SER A 1 102 ? 9.534 -7.150 -3.471 1.00 96.75 102 SER A C 1
ATOM 820 O O . SER A 1 102 ? 10.726 -7.405 -3.285 1.00 96.75 102 SER A O 1
ATOM 822 N N . LEU A 1 103 ? 8.567 -8.060 -3.352 1.00 95.94 103 LEU A N 1
ATOM 823 C CA . LEU A 1 103 ? 8.747 -9.512 -3.304 1.00 95.94 103 LEU A CA 1
ATOM 824 C C . LEU A 1 103 ? 8.434 -10.142 -4.668 1.00 95.94 103 LEU A C 1
ATOM 826 O O . LEU A 1 103 ? 9.042 -11.142 -5.040 1.00 95.94 103 LEU A O 1
ATOM 830 N N . SER A 1 104 ? 7.491 -9.547 -5.399 1.00 96.75 104 SER A N 1
ATOM 831 C CA . SER A 1 104 ? 7.158 -9.848 -6.787 1.00 96.75 104 SER A CA 1
ATOM 832 C C . SER A 1 104 ? 6.880 -8.538 -7.516 1.00 96.75 104 SER A C 1
ATOM 834 O O . SER A 1 104 ? 6.230 -7.648 -6.964 1.00 96.75 104 SER A O 1
ATOM 836 N N . LEU A 1 105 ? 7.379 -8.414 -8.741 1.00 97.75 105 LEU A N 1
ATOM 837 C CA . LEU A 1 105 ? 7.104 -7.302 -9.642 1.00 97.75 105 LEU A CA 1
ATOM 838 C C . LEU A 1 105 ? 6.929 -7.877 -11.045 1.00 97.75 105 LEU A C 1
ATOM 840 O O . LEU A 1 105 ? 7.797 -8.596 -11.542 1.00 97.75 105 LEU A O 1
ATOM 844 N N . GLN A 1 106 ? 5.797 -7.575 -11.665 1.00 96.94 106 GLN A N 1
ATOM 845 C CA . GLN A 1 106 ? 5.468 -8.029 -13.006 1.00 96.94 106 GLN A CA 1
ATOM 846 C C . GLN A 1 106 ? 4.926 -6.866 -13.815 1.00 96.94 106 GLN A C 1
ATOM 848 O O . GLN A 1 106 ? 4.069 -6.121 -13.348 1.00 96.94 106 GLN A O 1
ATOM 853 N N . ARG A 1 107 ? 5.381 -6.742 -15.056 1.00 96.00 107 ARG A N 1
ATOM 854 C CA . ARG A 1 107 ? 4.786 -5.827 -16.023 1.00 96.00 107 ARG A CA 1
ATOM 855 C C . ARG A 1 107 ? 3.631 -6.515 -16.738 1.00 96.00 107 ARG A C 1
ATOM 857 O O . ARG A 1 107 ? 3.738 -7.685 -17.104 1.00 96.00 107 ARG A O 1
ATOM 864 N N . HIS A 1 108 ? 2.553 -5.784 -16.983 1.00 96.19 108 HIS A N 1
ATOM 865 C CA . HIS A 1 108 ? 1.500 -6.248 -17.875 1.00 96.19 108 HIS A CA 1
ATOM 866 C C . HIS A 1 108 ? 2.033 -6.337 -19.316 1.00 96.19 108 HIS A C 1
ATOM 868 O O . HIS A 1 108 ? 2.783 -5.458 -19.751 1.00 96.19 108 HIS A O 1
ATOM 874 N N . PRO A 1 109 ? 1.713 -7.409 -20.057 1.00 94.69 109 PRO A N 1
ATOM 875 C CA . PRO A 1 109 ? 2.191 -7.583 -21.424 1.00 94.69 109 PRO A CA 1
ATOM 876 C C . PRO A 1 109 ? 1.527 -6.592 -22.391 1.00 94.69 109 PRO A C 1
ATOM 878 O O . PRO A 1 109 ? 0.415 -6.129 -22.153 1.00 94.69 109 PRO A O 1
ATOM 881 N N . GLY A 1 110 ? 2.197 -6.316 -23.512 1.00 93.56 110 GLY A N 1
ATOM 882 C CA . GLY A 1 110 ? 1.693 -5.444 -24.579 1.00 93.56 110 GLY A CA 1
ATOM 883 C C . GLY A 1 110 ? 2.670 -4.334 -24.959 1.00 93.56 110 GLY A C 1
ATOM 884 O O . GLY A 1 110 ? 3.628 -4.059 -24.231 1.00 93.56 110 GLY A O 1
ATOM 885 N N . ASP A 1 111 ? 2.433 -3.717 -26.110 1.00 92.69 111 ASP A N 1
ATOM 886 C CA . ASP A 1 111 ? 3.185 -2.547 -26.558 1.00 92.69 111 ASP A CA 1
ATOM 887 C C . ASP A 1 111 ? 2.608 -1.284 -25.910 1.00 92.69 111 ASP A C 1
ATOM 889 O O . ASP A 1 111 ? 1.404 -1.067 -25.960 1.00 92.69 111 ASP A O 1
ATOM 893 N N . VAL A 1 112 ? 3.454 -0.474 -25.273 1.00 94.69 112 VAL A N 1
ATOM 894 C CA . VAL A 1 112 ? 3.047 0.771 -24.593 1.00 94.69 112 VAL A CA 1
ATOM 895 C C . VAL A 1 112 ? 3.084 1.961 -25.555 1.00 94.69 112 VAL A C 1
ATOM 897 O O . VAL A 1 112 ? 2.475 2.990 -25.266 1.00 94.69 112 VAL A O 1
ATOM 900 N N . SER A 1 113 ? 3.765 1.834 -26.702 1.00 93.38 113 SER A N 1
ATOM 901 C CA . SER A 1 113 ? 3.862 2.899 -27.703 1.00 93.38 113 SER A CA 1
ATOM 902 C C . SER A 1 113 ? 2.499 3.276 -28.293 1.00 93.38 113 SER A C 1
ATOM 904 O O . SER A 1 113 ? 2.262 4.462 -28.520 1.00 93.38 113 SER A O 1
ATOM 906 N N . ASP A 1 114 ? 1.579 2.316 -28.448 1.00 93.31 114 ASP A N 1
ATOM 907 C CA . ASP A 1 114 ? 0.147 2.585 -28.640 1.00 93.31 114 ASP A CA 1
ATOM 908 C C . ASP A 1 114 ? -0.605 2.428 -27.311 1.00 93.31 114 ASP A C 1
ATOM 910 O O . ASP A 1 114 ? -1.189 1.389 -26.989 1.00 93.31 114 ASP A O 1
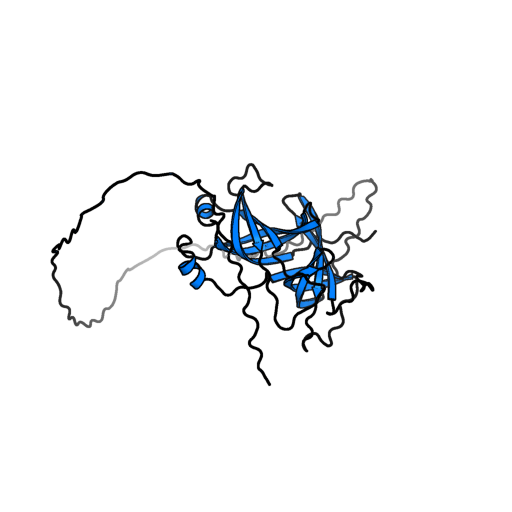ATOM 914 N N . PHE A 1 115 ? -0.589 3.489 -26.503 1.00 92.31 115 PHE A N 1
ATOM 915 C CA . PHE A 1 115 ? -1.227 3.459 -25.190 1.00 92.31 115 PHE A CA 1
ATOM 916 C C . PHE A 1 115 ? -2.754 3.281 -25.260 1.00 92.31 115 PHE A C 1
ATOM 918 O O . PHE A 1 115 ? -3.356 2.740 -24.326 1.00 92.31 115 PHE A O 1
ATOM 925 N N . ASP A 1 116 ? -3.401 3.729 -26.339 1.00 93.25 116 ASP A N 1
ATOM 926 C CA . ASP A 1 116 ? -4.852 3.634 -26.498 1.00 93.25 116 ASP A CA 1
ATOM 927 C C . ASP A 1 116 ? -5.313 2.206 -26.783 1.00 93.25 116 ASP A C 1
ATOM 929 O O . ASP A 1 116 ? -6.377 1.803 -26.299 1.00 93.25 116 ASP A O 1
ATOM 933 N N . GLU A 1 117 ? -4.525 1.437 -27.528 1.00 94.62 117 GLU A N 1
ATOM 934 C CA . GLU A 1 117 ? -4.717 -0.000 -27.679 1.00 94.62 117 GLU A CA 1
ATOM 935 C C . GLU A 1 117 ? -4.312 -0.748 -26.404 1.00 94.62 117 GLU A C 1
ATOM 937 O O . GLU A 1 117 ? -5.097 -1.543 -25.874 1.00 94.62 117 GLU A O 1
ATOM 942 N N . TYR A 1 118 ? -3.137 -0.444 -25.849 1.00 95.25 118 TYR A N 1
ATOM 943 C CA . TYR A 1 118 ? -2.616 -1.065 -24.631 1.00 95.25 118 TYR A CA 1
ATOM 944 C C . TYR A 1 118 ? -3.626 -1.017 -23.483 1.00 95.25 118 TYR A C 1
ATOM 946 O O . TYR A 1 118 ? -3.964 -2.040 -22.881 1.00 95.25 118 TYR A O 1
ATOM 954 N N . ARG A 1 119 ? -4.191 0.169 -23.220 1.00 93.62 119 ARG A N 1
ATOM 955 C CA . ARG A 1 119 ? -5.108 0.386 -22.096 1.00 93.62 119 ARG A CA 1
ATOM 956 C C . ARG A 1 119 ? -6.420 -0.390 -22.195 1.00 93.62 119 ARG A C 1
ATOM 958 O O . ARG A 1 119 ? -7.071 -0.565 -21.169 1.00 93.62 119 ARG A O 1
ATOM 965 N N . ARG A 1 120 ? -6.840 -0.811 -23.395 1.00 94.12 120 ARG A N 1
ATOM 966 C CA . ARG A 1 120 ? -8.074 -1.600 -23.593 1.00 94.12 120 ARG A CA 1
ATOM 967 C C . ARG A 1 120 ? -7.928 -3.029 -23.079 1.00 94.12 120 ARG A C 1
ATOM 969 O O . ARG A 1 120 ? -8.934 -3.674 -22.810 1.00 94.12 120 ARG A O 1
ATOM 976 N N . HIS A 1 121 ? -6.691 -3.494 -22.928 1.00 94.12 121 HIS A N 1
ATOM 977 C CA . HIS A 1 121 ? -6.347 -4.839 -22.472 1.00 94.12 121 HIS A CA 1
ATOM 978 C C . HIS A 1 121 ? -5.913 -4.881 -21.000 1.00 94.12 121 HIS A C 1
ATOM 980 O O . HIS A 1 121 ? -5.510 -5.935 -20.503 1.00 94.12 121 HIS A O 1
ATOM 986 N N . LEU A 1 122 ? -5.944 -3.740 -20.306 1.00 94.75 122 LEU A N 1
ATOM 987 C CA . LEU A 1 122 ? -5.604 -3.664 -18.891 1.00 94.75 122 LEU A CA 1
ATOM 988 C C . LEU A 1 122 ? -6.745 -4.205 -18.027 1.00 94.75 122 LEU A C 1
ATOM 990 O O . LEU A 1 122 ? -7.914 -4.090 -18.405 1.00 94.75 122 LEU A O 1
ATOM 994 N N . PRO A 1 123 ? -6.429 -4.776 -16.853 1.00 92.94 123 PRO A N 1
ATOM 995 C CA . PRO A 1 123 ? -7.457 -5.154 -15.898 1.00 92.94 123 PRO A CA 1
ATOM 996 C C . PRO A 1 123 ? -8.226 -3.926 -15.398 1.00 92.94 123 PRO A C 1
ATOM 998 O O . PRO A 1 123 ? -7.777 -2.782 -15.505 1.00 92.94 123 PRO A O 1
ATOM 1001 N N . GLU A 1 124 ? -9.368 -4.184 -14.768 1.00 88.75 124 GLU A N 1
ATOM 1002 C CA . GLU A 1 124 ? -10.108 -3.144 -14.062 1.00 88.75 124 GLU A CA 1
ATOM 1003 C C . GLU A 1 124 ? -9.263 -2.478 -12.969 1.00 88.75 124 GLU A C 1
ATOM 1005 O O . GLU A 1 124 ? -8.469 -3.117 -12.267 1.00 88.75 124 GLU A O 1
ATOM 1010 N N . GLN A 1 125 ? -9.492 -1.175 -12.812 1.00 84.31 125 GLN A N 1
ATOM 1011 C CA . GLN A 1 125 ? -8.885 -0.362 -11.766 1.00 84.31 125 GLN A CA 1
ATOM 1012 C C . GLN A 1 125 ? -9.273 -0.865 -10.375 1.00 84.31 125 GLN A C 1
ATOM 1014 O O . GLN A 1 125 ? -10.415 -1.262 -10.127 1.00 84.31 125 GLN A O 1
ATOM 1019 N N . TRP A 1 126 ? -8.324 -0.810 -9.443 1.00 86.38 126 TRP A N 1
ATOM 1020 C CA . TRP A 1 126 ? -8.524 -1.334 -8.099 1.00 86.38 126 TRP A CA 1
ATOM 1021 C C . TRP A 1 126 ? -7.630 -0.630 -7.088 1.00 86.38 126 TRP A C 1
ATOM 1023 O O . TRP A 1 126 ? -6.438 -0.471 -7.333 1.00 86.38 126 TRP A O 1
ATOM 1033 N N . CYS A 1 127 ? -8.198 -0.253 -5.942 1.00 91.81 127 CYS A N 1
ATOM 1034 C CA . CYS A 1 127 ? -7.431 0.328 -4.844 1.00 91.81 127 CYS A CA 1
ATOM 1035 C C . CYS A 1 127 ? -6.377 -0.660 -4.327 1.00 91.81 127 CYS A C 1
ATOM 1037 O O . CYS A 1 127 ? -6.683 -1.852 -4.221 1.00 91.81 127 CYS A O 1
ATOM 1039 N N . PRO A 1 128 ? -5.188 -0.200 -3.908 1.00 96.69 128 PRO A N 1
ATOM 1040 C CA . PRO A 1 128 ? -4.191 -1.069 -3.300 1.00 96.69 128 PRO A CA 1
ATOM 1041 C C . PRO A 1 128 ? -4.774 -1.891 -2.158 1.00 96.69 128 PRO A C 1
ATOM 1043 O O . PRO A 1 128 ? -5.535 -1.385 -1.328 1.00 96.69 128 PRO A O 1
ATOM 1046 N N . MET A 1 129 ? -4.415 -3.168 -2.113 1.00 97.38 129 MET A N 1
ATOM 1047 C CA . MET A 1 129 ? -4.866 -4.075 -1.065 1.00 97.38 129 MET A CA 1
ATOM 1048 C C . MET A 1 129 ? -3.721 -4.320 -0.098 1.00 97.38 129 MET A C 1
ATOM 1050 O O . MET A 1 129 ? -2.614 -4.631 -0.522 1.00 97.38 129 MET A O 1
ATOM 1054 N N . ILE A 1 130 ? -3.985 -4.201 1.195 1.00 98.06 130 ILE A N 1
ATOM 1055 C CA . ILE A 1 130 ? -2.990 -4.392 2.241 1.00 98.06 130 ILE A CA 1
ATOM 1056 C C . ILE A 1 130 ? -3.362 -5.558 3.148 1.00 98.06 130 ILE A C 1
ATOM 1058 O O . ILE A 1 130 ? -4.536 -5.833 3.402 1.00 98.06 130 ILE A O 1
ATOM 1062 N N . THR A 1 131 ? -2.335 -6.205 3.685 1.00 98.31 131 THR A N 1
ATOM 1063 C CA . THR A 1 131 ? -2.425 -7.021 4.893 1.00 98.31 131 THR A CA 1
ATOM 1064 C C . THR A 1 131 ? -1.505 -6.401 5.930 1.00 98.31 131 THR A C 1
ATOM 1066 O O . THR A 1 131 ? -0.295 -6.311 5.714 1.00 98.31 131 THR A O 1
ATOM 1069 N N . ALA A 1 132 ? -2.073 -5.945 7.041 1.00 97.88 132 ALA A N 1
ATOM 1070 C CA . ALA A 1 132 ? -1.335 -5.286 8.106 1.00 97.88 132 ALA A CA 1
ATOM 1071 C C . ALA A 1 132 ? -1.575 -5.990 9.437 1.00 97.88 132 ALA A C 1
ATOM 1073 O O . ALA A 1 132 ? -2.710 -6.279 9.813 1.00 97.88 132 ALA A O 1
ATOM 1074 N N . ILE A 1 133 ? -0.495 -6.251 10.159 1.00 97.38 133 ILE A N 1
ATOM 1075 C CA . ILE A 1 133 ? -0.523 -6.811 11.502 1.00 97.38 133 ILE A CA 1
ATOM 1076 C C . ILE A 1 133 ? -0.072 -5.715 12.455 1.00 97.38 133 ILE A C 1
ATOM 1078 O O . ILE A 1 133 ? 0.884 -4.999 12.173 1.00 97.38 133 ILE A O 1
ATOM 1082 N N . GLY A 1 134 ? -0.738 -5.577 13.595 1.00 96.88 134 GLY A N 1
ATOM 1083 C CA . GLY A 1 134 ? -0.402 -4.513 14.526 1.00 96.88 134 GLY A CA 1
ATOM 1084 C C . GLY A 1 134 ? -1.178 -4.566 15.826 1.00 96.88 134 GLY A C 1
ATOM 1085 O O . GLY A 1 134 ? -1.958 -5.483 16.090 1.00 96.88 134 GLY A O 1
ATOM 1086 N N . PHE A 1 135 ? -0.939 -3.552 16.647 1.00 96.88 135 PHE A N 1
ATOM 1087 C CA . PHE A 1 135 ? -1.644 -3.337 17.898 1.00 96.88 135 PHE A CA 1
ATOM 1088 C C . PHE A 1 135 ? -2.615 -2.183 17.753 1.00 96.88 135 PHE A C 1
ATOM 1090 O O . PHE A 1 135 ? -2.264 -1.108 17.268 1.00 96.88 135 PHE A O 1
ATOM 1097 N N . VAL A 1 136 ? -3.824 -2.396 18.247 1.00 96.81 136 VAL A N 1
ATOM 1098 C CA . VAL A 1 136 ? -4.855 -1.365 18.270 1.00 96.81 136 VAL A CA 1
ATOM 1099 C C . VAL A 1 136 ? -4.405 -0.222 19.186 1.00 96.81 136 VAL A C 1
ATOM 1101 O O . VAL A 1 136 ? -3.952 -0.456 20.312 1.00 96.81 136 VAL A O 1
ATOM 1104 N N . GLY A 1 137 ? -4.457 1.007 18.681 1.00 93.62 137 GLY A N 1
ATOM 1105 C CA . GLY A 1 137 ? -4.174 2.229 19.429 1.00 93.62 137 GLY A CA 1
ATOM 1106 C C . GLY A 1 137 ? -5.289 2.591 20.409 1.00 93.62 137 GLY A C 1
ATOM 1107 O O . GLY A 1 137 ? -6.349 1.972 20.427 1.00 93.62 137 GLY A O 1
ATOM 1108 N N . ASP A 1 138 ? -5.051 3.612 21.229 1.00 86.56 138 ASP A N 1
ATOM 1109 C CA . ASP A 1 138 ? -6.059 4.182 22.141 1.00 86.56 138 ASP A CA 1
ATOM 1110 C C . ASP A 1 138 ? -6.688 5.452 21.539 1.00 86.56 138 ASP A C 1
ATOM 1112 O O . ASP A 1 138 ? -6.967 6.433 22.230 1.00 86.56 138 ASP A O 1
ATOM 1116 N N . ARG A 1 139 ? -6.851 5.465 20.206 1.00 79.19 139 ARG A N 1
ATOM 1117 C CA . ARG A 1 139 ? -7.430 6.602 19.484 1.00 79.19 139 ARG A CA 1
ATOM 1118 C C . ARG A 1 139 ? -8.889 6.774 19.898 1.00 79.19 139 ARG A C 1
ATOM 1120 O O . ARG A 1 139 ? -9.682 5.836 19.838 1.00 79.19 139 ARG A O 1
ATOM 1127 N N . LYS A 1 140 ? -9.244 8.003 20.269 1.00 71.69 140 LYS A N 1
ATOM 1128 C CA . LYS A 1 140 ? -10.614 8.427 20.573 1.00 71.69 140 LYS A CA 1
ATOM 1129 C C . LYS A 1 140 ? -11.039 9.514 19.585 1.00 71.69 140 LYS A C 1
ATOM 1131 O O . LYS A 1 140 ? -10.169 10.253 19.122 1.00 71.69 140 LYS A O 1
ATOM 1136 N N . PRO A 1 141 ? -12.337 9.613 19.251 1.00 67.19 141 PRO A N 1
ATOM 1137 C CA . PRO A 1 141 ? -12.834 10.737 18.467 1.00 67.19 141 PRO A CA 1
ATOM 1138 C C . PRO A 1 141 ? -12.548 12.034 19.218 1.00 67.19 141 PRO A C 1
ATOM 1140 O O . PRO A 1 141 ? -12.799 12.122 20.424 1.00 67.19 141 PRO A O 1
ATOM 1143 N N . THR A 1 142 ? -12.021 13.028 18.514 1.00 65.62 142 THR A N 1
ATOM 1144 C CA . THR A 1 142 ? -11.966 14.401 19.016 1.00 65.62 142 THR A CA 1
ATOM 1145 C C . THR A 1 142 ? -13.232 15.140 18.569 1.00 65.62 142 THR A C 1
ATOM 1147 O O . THR A 1 142 ? -13.849 14.746 17.579 1.00 65.62 142 THR A O 1
ATOM 1150 N N . PRO A 1 143 ? -13.653 16.202 19.278 1.00 63.12 143 PRO A N 1
ATOM 1151 C CA . PRO A 1 143 ? -14.812 17.001 18.872 1.00 63.12 143 PRO A CA 1
ATOM 1152 C C . PRO A 1 143 ? -14.690 17.591 17.458 1.00 63.12 143 PRO A C 1
ATOM 1154 O O . PRO A 1 143 ? -15.702 17.735 16.779 1.00 63.12 143 PRO A O 1
ATOM 1157 N N . ASP A 1 144 ? -13.461 17.886 17.021 1.00 62.59 144 ASP A N 1
ATOM 1158 C CA . ASP A 1 144 ? -13.156 18.504 15.723 1.00 62.59 144 ASP A CA 1
ATOM 1159 C C . ASP A 1 144 ? -13.036 17.485 14.571 1.00 62.59 144 ASP A C 1
ATOM 1161 O O . ASP A 1 144 ? -13.178 17.848 13.407 1.00 62.59 144 ASP A O 1
ATOM 1165 N N . GLU A 1 145 ? -12.826 16.200 14.883 1.00 63.03 145 GLU A N 1
ATOM 1166 C CA . GLU A 1 145 ? -12.840 15.089 13.920 1.00 63.03 145 GLU A CA 1
ATOM 1167 C C . GLU A 1 145 ? -13.870 14.031 14.361 1.00 63.03 145 GLU A C 1
ATOM 1169 O O . GLU A 1 145 ? -13.499 12.927 14.788 1.00 63.03 145 GLU A O 1
ATOM 1174 N N . PRO A 1 146 ? -15.182 14.340 14.300 1.00 63.22 146 PRO A N 1
ATOM 1175 C CA . PRO A 1 146 ? -16.199 13.352 14.604 1.00 63.22 146 PRO A CA 1
ATOM 1176 C C . PRO A 1 146 ? -16.144 12.248 13.549 1.00 63.22 146 PRO A C 1
ATOM 1178 O O . PRO A 1 146 ? -16.292 12.485 12.352 1.00 63.22 146 PRO A O 1
ATOM 1181 N N . PHE A 1 147 ? -15.945 11.016 13.999 1.00 64.12 147 PHE A N 1
ATOM 1182 C CA . PHE A 1 147 ? -15.945 9.866 13.108 1.00 64.12 147 PHE A CA 1
ATOM 1183 C C . PHE A 1 147 ? -17.350 9.635 12.546 1.00 64.12 147 PHE A C 1
ATOM 1185 O O . PHE A 1 147 ? -18.270 9.322 13.306 1.00 64.12 147 PHE A O 1
ATOM 1192 N N . CYS A 1 148 ? -17.527 9.737 11.227 1.00 74.25 148 CYS A N 1
ATOM 1193 C CA . CYS A 1 148 ? -18.772 9.297 10.595 1.00 74.25 148 CYS A CA 1
ATOM 1194 C C . CYS A 1 148 ? -18.816 7.764 10.527 1.00 74.25 148 CYS A C 1
ATOM 1196 O O . CYS A 1 148 ? -19.850 7.147 10.784 1.00 74.25 148 CYS A O 1
ATOM 1198 N N . LEU A 1 149 ? -17.675 7.140 10.234 1.00 85.25 149 LEU A N 1
ATOM 1199 C CA . LEU A 1 149 ? -17.498 5.696 10.230 1.00 85.25 149 LEU A CA 1
ATOM 1200 C C . LEU A 1 149 ? -16.746 5.218 11.471 1.00 85.25 149 LEU A C 1
ATOM 1202 O O . LEU A 1 149 ? -15.727 5.775 11.882 1.00 85.25 149 LEU A O 1
ATOM 1206 N N . ARG A 1 150 ? -17.210 4.098 12.034 1.00 90.31 150 ARG A N 1
ATOM 1207 C CA . ARG A 1 150 ? -16.511 3.409 13.124 1.00 90.31 150 ARG A CA 1
ATOM 1208 C C . ARG A 1 150 ? -15.118 3.002 12.659 1.00 90.31 150 ARG A C 1
ATOM 1210 O O . ARG A 1 150 ? -14.978 2.348 11.625 1.00 90.31 150 ARG A O 1
ATOM 1217 N N . ASN A 1 151 ? -14.104 3.362 13.434 1.00 92.94 151 ASN A N 1
ATOM 1218 C CA . ASN A 1 151 ? -12.714 3.114 13.088 1.00 92.94 151 ASN A CA 1
ATOM 1219 C C . ASN A 1 151 ? -11.848 2.857 14.322 1.00 92.94 151 ASN A C 1
ATOM 1221 O O . ASN A 1 151 ? -12.279 3.050 15.458 1.00 92.94 151 ASN A O 1
ATOM 1225 N N . PHE A 1 152 ? -10.627 2.400 14.075 1.00 94.56 152 PHE A N 1
ATOM 1226 C CA . PHE A 1 152 ? -9.570 2.319 15.071 1.00 94.56 152 PHE A CA 1
ATOM 1227 C C . PHE A 1 152 ? -8.215 2.579 14.419 1.00 94.56 152 PHE A C 1
ATOM 1229 O O . PHE A 1 152 ? -8.034 2.397 13.216 1.00 94.56 152 PHE A O 1
ATOM 1236 N N . GLU A 1 153 ? -7.244 2.979 15.229 1.00 95.94 153 GLU A N 1
ATOM 1237 C CA . GLU A 1 153 ? -5.851 3.086 14.806 1.00 95.94 153 GLU A CA 1
ATOM 1238 C C . GLU A 1 153 ? -5.167 1.718 14.922 1.00 95.94 153 GLU A C 1
ATOM 1240 O O . GLU A 1 153 ? -5.211 1.084 15.979 1.00 95.94 153 GLU A O 1
ATOM 1245 N N . LEU A 1 154 ? -4.499 1.274 13.862 1.00 97.38 154 LEU A N 1
ATOM 1246 C CA . LEU A 1 154 ? -3.619 0.112 13.869 1.00 97.38 154 LEU A CA 1
ATOM 1247 C C . LEU A 1 154 ? -2.164 0.582 13.852 1.00 97.38 154 LEU A C 1
ATOM 1249 O O . LEU A 1 154 ? -1.671 1.039 12.824 1.00 97.38 154 LEU A O 1
ATOM 1253 N N . ARG A 1 155 ? -1.468 0.429 14.980 1.00 96.69 155 ARG A N 1
ATOM 1254 C CA . ARG A 1 155 ? -0.041 0.747 15.108 1.00 96.69 155 ARG A CA 1
ATOM 1255 C C . ARG A 1 155 ? 0.798 -0.469 14.753 1.00 96.69 155 ARG A C 1
ATOM 1257 O O . ARG A 1 155 ? 0.559 -1.567 15.263 1.00 96.69 155 ARG A O 1
ATOM 1264 N N . THR A 1 156 ? 1.801 -0.275 13.913 1.00 95.56 156 THR A N 1
ATOM 1265 C CA . THR A 1 156 ? 2.660 -1.344 13.407 1.00 95.56 156 THR A CA 1
ATOM 1266 C C . THR A 1 156 ? 4.112 -0.892 13.326 1.00 95.56 156 THR A C 1
ATOM 1268 O O . THR A 1 156 ? 4.401 0.297 13.260 1.00 95.56 156 THR A O 1
ATOM 1271 N N . SER A 1 157 ? 5.020 -1.865 13.315 1.00 94.56 157 SER A N 1
ATOM 1272 C CA . SER A 1 157 ? 6.453 -1.664 13.136 1.00 94.56 157 SER A CA 1
ATOM 1273 C C . SER A 1 157 ? 6.979 -2.664 12.120 1.00 94.56 157 SER A C 1
ATOM 1275 O O . SER A 1 157 ? 6.780 -3.870 12.283 1.00 94.56 157 SER A O 1
ATOM 1277 N N . VAL A 1 158 ? 7.615 -2.186 11.055 1.00 93.31 158 VAL A N 1
ATOM 1278 C CA . VAL A 1 158 ? 8.153 -3.028 9.977 1.00 93.31 158 VAL A CA 1
ATOM 1279 C C . VAL A 1 158 ? 9.645 -2.768 9.850 1.00 93.31 158 VAL A C 1
ATOM 1281 O O . VAL A 1 158 ? 10.099 -1.634 9.929 1.00 93.31 158 VAL A O 1
ATOM 1284 N N . TYR A 1 159 ? 10.430 -3.828 9.668 1.00 90.44 159 TYR A N 1
ATOM 1285 C CA . TYR A 1 159 ? 11.869 -3.688 9.467 1.00 90.44 159 TYR A CA 1
ATOM 1286 C C . TYR A 1 159 ? 12.184 -3.157 8.065 1.00 90.44 159 TYR A C 1
ATOM 1288 O O . TYR A 1 159 ? 11.848 -3.812 7.074 1.00 90.44 159 TYR A O 1
ATOM 1296 N N . ASP A 1 160 ? 12.878 -2.025 7.999 1.00 88.38 160 ASP A N 1
ATOM 1297 C CA . ASP A 1 160 ? 13.426 -1.459 6.774 1.00 88.38 160 ASP A CA 1
ATOM 1298 C C . ASP A 1 160 ? 14.898 -1.869 6.630 1.00 88.38 160 ASP A C 1
ATOM 1300 O O . ASP A 1 160 ? 15.797 -1.386 7.322 1.00 88.38 160 ASP A O 1
ATOM 1304 N N . ALA A 1 161 ? 15.152 -2.780 5.690 1.00 84.88 161 ALA A N 1
ATOM 1305 C CA . ALA A 1 161 ? 16.494 -3.273 5.413 1.00 84.88 161 ALA A CA 1
ATOM 1306 C C . ALA A 1 161 ? 17.423 -2.208 4.807 1.00 84.88 161 ALA A C 1
ATOM 1308 O O . ALA A 1 161 ? 18.636 -2.377 4.877 1.00 84.88 161 ALA A O 1
ATOM 1309 N N . SER A 1 162 ? 16.882 -1.141 4.209 1.00 82.56 162 SER A N 1
ATOM 1310 C CA . SER A 1 162 ? 17.687 -0.051 3.644 1.00 82.56 162 SER A CA 1
ATOM 1311 C C . SER A 1 162 ? 18.289 0.854 4.718 1.00 82.56 162 SER A C 1
ATOM 1313 O O . SER A 1 162 ? 19.415 1.318 4.567 1.00 82.56 162 SER A O 1
ATOM 1315 N N . LYS A 1 163 ? 17.565 1.043 5.825 1.00 86.06 163 LYS A N 1
ATOM 1316 C CA . LYS A 1 163 ? 18.000 1.830 6.987 1.00 86.06 163 LYS A CA 1
ATOM 1317 C C . LYS A 1 163 ? 18.614 0.972 8.092 1.00 86.06 163 LYS A C 1
ATOM 1319 O O . LYS A 1 163 ? 19.290 1.478 8.980 1.00 86.06 163 LYS A O 1
ATOM 1324 N N . GLY A 1 164 ? 18.393 -0.341 8.044 1.00 87.50 164 GLY A N 1
ATOM 1325 C CA . GLY A 1 164 ? 18.868 -1.274 9.062 1.00 87.50 164 GLY A CA 1
ATOM 1326 C C . GLY A 1 164 ? 18.078 -1.207 10.374 1.00 87.50 164 GLY A C 1
ATOM 1327 O O . GLY A 1 164 ? 18.497 -1.816 11.360 1.00 87.50 164 GLY A O 1
ATOM 1328 N N . GLU A 1 165 ? 16.926 -0.536 10.389 1.00 90.25 165 GLU A N 1
ATOM 1329 C CA . GLU A 1 165 ? 16.114 -0.260 11.578 1.00 90.25 165 GLU A CA 1
ATOM 1330 C C . GLU A 1 165 ? 14.631 -0.604 11.371 1.00 90.25 165 GLU A C 1
ATOM 1332 O O . GLU A 1 165 ? 14.213 -1.051 10.303 1.00 90.25 165 GLU A O 1
ATOM 1337 N N . SER A 1 166 ? 13.835 -0.482 12.433 1.00 90.50 166 SER A N 1
ATOM 1338 C CA . SER A 1 166 ? 12.381 -0.613 12.339 1.00 90.50 166 SER A CA 1
ATOM 1339 C C . SER A 1 166 ? 11.742 0.747 12.093 1.00 90.50 166 SER A C 1
ATOM 1341 O O . SER A 1 166 ? 12.103 1.714 12.756 1.00 90.50 166 SER A O 1
ATOM 1343 N N . VAL A 1 167 ? 10.751 0.784 11.209 1.00 92.38 167 VAL A N 1
ATOM 1344 C CA . VAL A 1 167 ? 9.915 1.955 10.952 1.00 92.38 167 VAL A CA 1
ATOM 1345 C C . VAL A 1 167 ? 8.547 1.722 11.576 1.00 92.38 167 VAL A C 1
ATOM 1347 O O . VAL A 1 167 ? 7.841 0.769 11.222 1.00 92.38 167 VAL A O 1
ATOM 1350 N N . ASP A 1 168 ? 8.189 2.601 12.506 1.00 94.12 168 ASP A N 1
ATOM 1351 C CA . ASP A 1 168 ? 6.886 2.618 13.159 1.00 94.12 168 ASP A CA 1
ATOM 1352 C C . ASP A 1 168 ? 5.939 3.533 12.383 1.00 94.12 168 ASP A C 1
ATOM 1354 O O . ASP A 1 168 ? 6.274 4.671 12.065 1.00 94.12 168 ASP A O 1
ATOM 1358 N N . PHE A 1 169 ? 4.738 3.042 12.098 1.00 94.56 169 PHE A N 1
ATOM 1359 C CA . PHE A 1 169 ? 3.685 3.832 11.469 1.00 94.56 169 PHE A CA 1
ATOM 1360 C C . PHE A 1 169 ? 2.304 3.336 11.901 1.00 94.56 169 PHE A C 1
ATOM 1362 O O . PHE A 1 169 ? 2.157 2.265 12.504 1.00 94.56 169 PHE A O 1
ATOM 1369 N N . ALA A 1 170 ? 1.279 4.128 11.601 1.00 95.25 170 ALA A N 1
ATOM 1370 C CA . ALA A 1 170 ? -0.102 3.813 11.925 1.00 95.25 170 ALA A CA 1
ATOM 1371 C C . ALA A 1 170 ? -0.999 3.888 10.687 1.00 95.25 170 ALA A C 1
ATOM 1373 O O . ALA A 1 170 ? -0.765 4.672 9.768 1.00 95.25 170 ALA A O 1
ATOM 1374 N N . LEU A 1 171 ? -2.033 3.052 10.684 1.00 96.38 171 LEU A N 1
ATOM 1375 C CA . LEU A 1 171 ? -3.115 3.065 9.705 1.00 96.38 171 LEU A CA 1
ATOM 1376 C C . LEU A 1 171 ? -4.426 3.347 10.432 1.00 96.38 171 LEU A C 1
ATOM 1378 O O . LEU A 1 171 ? -4.651 2.813 11.520 1.00 96.38 171 LEU A O 1
ATOM 1382 N N . ILE A 1 172 ? -5.318 4.123 9.826 1.00 95.56 172 ILE A N 1
ATOM 1383 C CA . ILE A 1 172 ? -6.670 4.321 10.353 1.00 95.56 172 ILE A CA 1
ATOM 1384 C C . ILE A 1 172 ? -7.608 3.353 9.645 1.00 95.56 172 ILE A C 1
ATOM 1386 O O . ILE A 1 172 ? -7.887 3.476 8.452 1.00 95.56 172 ILE A O 1
ATOM 1390 N N . CYS A 1 173 ? -8.050 2.343 10.388 1.00 96.00 173 CYS A N 1
ATOM 1391 C CA . CYS A 1 173 ? -8.863 1.241 9.904 1.00 96.00 173 CYS A CA 1
ATOM 1392 C C . CYS A 1 173 ? -10.344 1.548 10.100 1.00 96.00 173 CYS A C 1
ATOM 1394 O O . CYS A 1 173 ? -10.836 1.557 11.226 1.00 96.00 173 CYS A O 1
ATOM 1396 N N . PHE A 1 174 ? -11.062 1.745 9.002 1.00 94.69 174 PHE A N 1
ATOM 1397 C CA . PHE A 1 174 ? -12.483 2.066 8.983 1.00 94.69 174 PHE A CA 1
ATOM 1398 C C . PHE A 1 174 ? -13.332 0.841 8.638 1.00 94.69 174 PHE A C 1
ATOM 1400 O O . PHE A 1 174 ? -13.044 0.102 7.690 1.00 94.69 174 PHE A O 1
ATOM 1407 N N . PHE A 1 175 ? -14.432 0.663 9.362 1.00 93.31 175 PHE A N 1
ATOM 1408 C CA . PHE A 1 175 ? -15.463 -0.312 9.030 1.00 93.31 175 PHE A CA 1
ATOM 1409 C C . PHE A 1 175 ? -16.528 0.326 8.140 1.00 93.31 175 PHE A C 1
ATOM 1411 O O . PHE A 1 175 ? -16.989 1.437 8.397 1.00 93.31 175 PHE A O 1
ATOM 1418 N N . GLY A 1 176 ? -16.965 -0.398 7.109 1.00 90.75 176 GLY A N 1
ATOM 1419 C CA . GLY A 1 176 ? -18.122 0.030 6.321 1.00 90.75 176 GLY A CA 1
ATOM 1420 C C . GLY A 1 176 ? -19.414 0.001 7.144 1.00 90.75 176 GLY A C 1
ATOM 1421 O O . GLY A 1 176 ? -19.539 -0.779 8.086 1.00 90.75 176 GLY A O 1
ATOM 1422 N N . SER A 1 177 ? -20.409 0.790 6.745 1.00 85.81 177 SER A N 1
ATOM 1423 C CA . SER A 1 177 ? -21.738 0.865 7.380 1.00 85.81 177 SER A CA 1
ATOM 1424 C C . SER A 1 177 ? -22.679 -0.296 7.016 1.00 85.81 177 SER A C 1
ATOM 1426 O O . SER A 1 177 ? -23.876 -0.244 7.279 1.00 85.81 177 SER A O 1
ATOM 1428 N N . ASN A 1 178 ? -22.162 -1.356 6.392 1.00 86.38 178 ASN A N 1
ATOM 1429 C CA . ASN A 1 178 ? -22.967 -2.489 5.948 1.00 86.38 178 ASN A CA 1
ATOM 1430 C C . ASN A 1 178 ? -23.254 -3.491 7.085 1.00 86.38 178 ASN A C 1
ATOM 1432 O O . ASN A 1 178 ? -22.556 -3.538 8.100 1.00 86.38 178 ASN A O 1
ATOM 1436 N N . LYS A 1 179 ? -24.255 -4.355 6.863 1.00 89.75 179 LYS A N 1
ATOM 1437 C CA . LYS A 1 179 ? -24.721 -5.369 7.831 1.00 89.75 179 LYS A CA 1
ATOM 1438 C C . LYS A 1 179 ? -23.613 -6.273 8.377 1.00 89.75 179 LYS A C 1
ATOM 1440 O O . LYS A 1 179 ? -23.717 -6.752 9.499 1.00 89.75 179 LYS A O 1
ATOM 1445 N N . ARG A 1 180 ? -22.547 -6.517 7.600 1.00 90.44 180 ARG A N 1
ATOM 1446 C CA . ARG A 1 180 ? -21.419 -7.358 8.037 1.00 90.44 180 ARG A CA 1
ATOM 1447 C C . ARG A 1 180 ? -20.755 -6.789 9.285 1.00 90.44 180 ARG A C 1
ATOM 1449 O O . ARG A 1 180 ? -20.362 -7.548 10.164 1.00 90.44 180 ARG A O 1
ATOM 1456 N N . TRP A 1 181 ? -20.599 -5.471 9.336 1.00 92.19 181 TRP A N 1
ATOM 1457 C CA . TRP A 1 181 ? -19.867 -4.820 10.410 1.00 92.19 181 TRP A CA 1
ATOM 1458 C C . TRP A 1 181 ? -20.782 -4.269 11.495 1.00 92.19 181 TRP A C 1
ATOM 1460 O O . TRP A 1 181 ? -20.287 -4.043 12.592 1.00 92.19 181 TRP A O 1
ATOM 1470 N N . GLU A 1 182 ? -22.074 -4.056 11.227 1.00 88.19 182 GLU A N 1
ATOM 1471 C CA . GLU A 1 182 ? -23.050 -3.374 12.099 1.00 88.19 182 GLU A CA 1
ATOM 1472 C C . GLU A 1 182 ? -22.943 -3.746 13.589 1.00 88.19 182 GLU A C 1
ATOM 1474 O O . GLU A 1 182 ? -22.900 -2.861 14.440 1.00 88.19 182 GLU A O 1
ATOM 1479 N N . HIS A 1 183 ? -22.794 -5.035 13.902 1.00 88.56 183 HIS A N 1
ATOM 1480 C CA . HIS A 1 183 ? -22.717 -5.535 15.282 1.00 88.56 183 HIS A CA 1
ATOM 1481 C C . HIS A 1 183 ? -21.298 -5.855 15.775 1.00 88.56 183 HIS A C 1
ATOM 1483 O O . HIS A 1 183 ? -21.131 -6.322 16.900 1.00 88.56 183 HIS A O 1
ATOM 1489 N N . LEU A 1 184 ? -20.262 -5.625 14.963 1.00 90.31 184 LEU A N 1
ATOM 1490 C CA . LEU A 1 184 ? -18.882 -5.820 15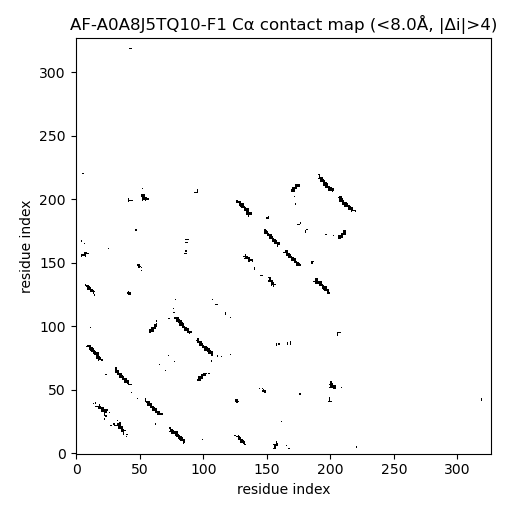.396 1.00 90.31 184 LEU A CA 1
ATOM 1491 C C . LEU A 1 184 ? -18.489 -4.722 16.387 1.00 90.31 184 LEU A C 1
ATOM 1493 O O . LEU A 1 184 ? -18.502 -3.540 16.044 1.00 90.31 184 LEU A O 1
ATOM 1497 N N . THR A 1 185 ? -18.065 -5.106 17.585 1.00 91.62 185 THR A N 1
ATOM 1498 C CA . THR A 1 185 ? -17.425 -4.182 18.525 1.00 91.62 185 THR A CA 1
ATOM 1499 C C . THR A 1 185 ? -16.028 -3.822 18.032 1.00 91.62 185 THR A C 1
ATOM 1501 O O . THR A 1 185 ? -15.253 -4.701 17.654 1.00 91.62 185 THR A O 1
ATOM 1504 N N . ILE A 1 186 ? -15.691 -2.530 18.057 1.00 92.81 186 ILE A N 1
ATOM 1505 C CA . ILE A 1 186 ? -14.346 -2.060 17.711 1.00 92.81 186 ILE A CA 1
ATOM 1506 C C . ILE A 1 186 ? -13.328 -2.761 18.631 1.00 92.81 186 ILE A C 1
ATOM 1508 O O . ILE A 1 186 ? -13.563 -2.836 19.840 1.00 92.81 186 ILE A O 1
ATOM 1512 N N . PRO A 1 187 ? -12.213 -3.289 18.093 1.00 94.81 187 PRO A N 1
ATOM 1513 C CA . PRO A 1 187 ? -11.178 -3.910 18.906 1.00 94.81 187 PRO A CA 1
ATOM 1514 C C . PRO A 1 187 ? -10.707 -3.019 20.059 1.00 94.81 187 PRO A C 1
ATOM 1516 O O . PRO A 1 187 ? -10.486 -1.824 19.886 1.00 94.81 187 PRO A O 1
ATOM 1519 N N . ASN A 1 188 ? -10.509 -3.615 21.236 1.00 94.31 188 ASN A N 1
ATOM 1520 C CA . ASN A 1 188 ? -10.018 -2.878 22.398 1.00 94.31 188 ASN A CA 1
ATOM 1521 C C . ASN A 1 188 ? -8.574 -2.397 22.175 1.00 94.31 188 ASN A C 1
ATOM 1523 O O . ASN A 1 188 ? -7.793 -3.130 21.548 1.00 94.31 188 ASN A O 1
ATOM 1527 N N . PRO A 1 189 ? -8.169 -1.258 22.762 1.00 94.94 189 PRO A N 1
ATOM 1528 C CA . PRO A 1 189 ? -6.778 -0.819 22.758 1.00 94.94 189 PRO A CA 1
ATOM 1529 C C . PRO A 1 189 ? -5.818 -1.930 23.201 1.00 94.94 189 PRO A C 1
ATOM 1531 O O . PRO A 1 189 ? -6.101 -2.709 24.115 1.00 94.94 189 PRO A O 1
ATOM 1534 N N . ASN A 1 190 ? -4.664 -2.011 22.540 1.00 94.25 190 ASN A N 1
ATOM 1535 C CA . ASN A 1 190 ? -3.638 -3.045 22.709 1.00 94.25 190 ASN A CA 1
ATOM 1536 C C . ASN A 1 190 ? -4.070 -4.481 22.344 1.00 94.25 190 ASN A C 1
ATOM 1538 O O . ASN A 1 190 ? -3.357 -5.439 22.673 1.00 94.25 190 ASN A O 1
ATOM 1542 N N . SER A 1 191 ? -5.201 -4.662 21.656 1.00 95.62 191 SER A N 1
ATOM 1543 C CA . SER A 1 191 ? -5.488 -5.925 20.967 1.00 95.62 191 SER A CA 1
ATOM 1544 C C . SER A 1 191 ? -4.486 -6.119 19.831 1.00 95.62 191 SER A C 1
ATOM 1546 O O . SER A 1 191 ? -4.188 -5.170 19.109 1.00 95.62 191 SER A O 1
ATOM 1548 N N . PHE A 1 192 ? -3.966 -7.336 19.677 1.00 96.62 192 PHE A N 1
ATOM 1549 C CA . PHE A 1 192 ? -3.089 -7.691 18.564 1.00 96.62 192 PHE A CA 1
ATOM 1550 C C . PHE A 1 192 ? -3.945 -8.285 17.447 1.00 96.62 192 PHE A C 1
ATOM 1552 O O . PHE A 1 192 ? -4.669 -9.254 17.682 1.00 96.62 192 PHE A O 1
ATOM 1559 N N . VAL A 1 193 ? -3.926 -7.670 16.267 1.00 97.38 193 VAL A N 1
ATOM 1560 C CA . VAL A 1 193 ? -4.848 -8.004 15.175 1.00 97.38 193 VAL A CA 1
ATOM 1561 C C . VAL A 1 193 ? -4.132 -8.060 13.828 1.00 97.38 193 VAL A C 1
ATOM 1563 O O . VAL A 1 193 ? -3.108 -7.409 13.627 1.00 97.38 193 VAL A O 1
ATOM 1566 N N . CYS A 1 194 ? -4.696 -8.837 12.908 1.00 97.75 194 CYS A N 1
ATOM 1567 C CA . CYS A 1 194 ? -4.402 -8.811 11.481 1.00 97.75 194 CYS A CA 1
ATOM 1568 C C . CYS A 1 194 ? -5.596 -8.196 10.751 1.00 97.75 194 CYS A C 1
ATOM 1570 O O . CYS A 1 194 ? -6.739 -8.583 11.002 1.00 97.75 194 CYS A O 1
ATOM 1572 N N . VAL A 1 195 ? -5.328 -7.257 9.853 1.00 98.19 195 VAL A N 1
ATOM 1573 C CA . VAL A 1 195 ? -6.318 -6.571 9.030 1.00 98.19 195 VAL A CA 1
ATOM 1574 C C . VAL A 1 195 ? -5.998 -6.831 7.566 1.00 98.19 195 VAL A C 1
ATOM 1576 O O . VAL A 1 195 ? -4.891 -6.542 7.114 1.00 98.19 195 VAL A O 1
ATOM 1579 N N . ILE A 1 196 ? -6.986 -7.319 6.818 1.00 98.31 196 ILE A N 1
ATOM 1580 C CA . ILE A 1 196 ? -6.985 -7.273 5.353 1.00 98.31 196 ILE A CA 1
ATOM 1581 C C . ILE A 1 196 ? -7.839 -6.074 4.964 1.00 98.31 196 ILE A C 1
ATOM 1583 O O . ILE A 1 196 ? -8.990 -5.965 5.393 1.00 98.31 196 ILE A O 1
ATOM 1587 N N . ALA A 1 197 ? -7.290 -5.153 4.183 1.00 97.69 197 ALA A N 1
ATOM 1588 C CA . ALA A 1 197 ? -7.963 -3.899 3.877 1.00 97.69 197 ALA A CA 1
ATOM 1589 C C . ALA A 1 197 ? -7.631 -3.372 2.482 1.00 97.69 197 ALA A C 1
ATOM 1591 O O . ALA A 1 197 ? -6.676 -3.806 1.843 1.00 97.69 197 ALA A O 1
ATOM 1592 N N . LYS A 1 198 ? -8.428 -2.409 2.023 1.00 96.44 198 LYS A N 1
ATOM 1593 C CA . LYS A 1 198 ? -8.108 -1.569 0.866 1.00 96.44 198 LYS A CA 1
ATOM 1594 C C . LYS A 1 198 ? -7.616 -0.214 1.336 1.00 96.44 198 LYS A C 1
ATOM 1596 O O . LYS A 1 198 ? -8.203 0.354 2.254 1.00 96.44 198 LYS A O 1
ATOM 1601 N N . LEU A 1 199 ? -6.585 0.311 0.693 1.00 96.38 199 LEU A N 1
ATOM 1602 C CA . LEU A 1 199 ? -6.159 1.692 0.865 1.00 96.38 199 LEU A CA 1
ATOM 1603 C C . LEU A 1 199 ? -7.166 2.606 0.164 1.00 96.38 199 LEU A C 1
ATOM 1605 O O . LEU A 1 199 ? -7.417 2.442 -1.027 1.00 96.38 199 LEU A O 1
ATOM 1609 N N . VAL A 1 200 ? -7.783 3.519 0.908 1.00 94.88 200 VAL A N 1
ATOM 1610 C CA . VAL A 1 200 ? -8.908 4.333 0.409 1.00 94.88 200 VAL A CA 1
ATOM 1611 C C . VAL A 1 200 ? -8.631 5.826 0.445 1.00 94.88 200 VAL A C 1
ATOM 1613 O O . VAL A 1 200 ? -9.344 6.574 -0.211 1.00 94.88 200 VAL A O 1
ATOM 1616 N N . GLY A 1 201 ? -7.604 6.272 1.165 1.00 94.38 201 GLY A N 1
ATOM 1617 C CA . GLY A 1 201 ? -7.258 7.684 1.192 1.00 94.38 201 GLY A CA 1
ATOM 1618 C C . GLY A 1 201 ? -6.277 8.046 2.287 1.00 94.38 201 GLY A C 1
ATOM 1619 O O . GLY A 1 201 ? -5.561 7.198 2.829 1.00 94.38 201 GLY A O 1
ATOM 1620 N N . ARG A 1 202 ? -6.311 9.327 2.633 1.00 92.75 202 ARG A N 1
ATOM 1621 C CA . ARG A 1 202 ? -5.618 9.926 3.769 1.00 92.75 202 ARG A CA 1
ATOM 1622 C C . ARG A 1 202 ? -6.643 10.562 4.698 1.00 92.75 202 ARG A C 1
ATOM 1624 O O . ARG A 1 202 ? -7.653 11.077 4.231 1.00 92.75 202 ARG A O 1
ATOM 1631 N N . THR A 1 203 ? -6.410 10.507 6.002 1.00 90.75 203 THR A N 1
ATOM 1632 C CA . THR A 1 203 ? -7.214 11.268 6.961 1.00 90.75 203 THR A CA 1
ATOM 1633 C C . THR A 1 203 ? -6.842 12.749 6.914 1.00 90.75 203 THR A C 1
ATOM 1635 O O . THR A 1 203 ? -5.769 13.103 6.435 1.00 90.75 203 THR A O 1
ATOM 1638 N N . THR A 1 204 ? -7.670 13.616 7.493 1.00 86.12 204 THR A N 1
ATOM 1639 C CA . THR A 1 204 ? -7.368 15.045 7.746 1.00 86.12 204 THR A CA 1
ATOM 1640 C C . THR A 1 204 ? -6.068 15.279 8.522 1.00 86.12 204 THR A C 1
ATOM 1642 O O . THR A 1 204 ? -5.426 16.312 8.381 1.00 86.12 204 THR A O 1
ATOM 1645 N N . SER A 1 205 ? -5.655 14.293 9.317 1.00 85.44 205 SER A N 1
ATOM 1646 C CA . SER A 1 205 ? -4.369 14.233 10.026 1.00 85.44 205 SER A CA 1
ATOM 1647 C C . SER A 1 205 ? -3.243 13.553 9.226 1.00 85.44 205 SER A C 1
ATOM 1649 O O . SER A 1 205 ? -2.274 13.081 9.819 1.00 85.44 205 SER A O 1
ATOM 1651 N N . ASN A 1 206 ? -3.377 13.457 7.900 1.00 88.94 206 ASN A N 1
ATOM 1652 C CA . ASN A 1 206 ? -2.408 12.883 6.957 1.00 88.94 206 ASN A CA 1
ATOM 1653 C C . ASN A 1 206 ? -1.982 11.428 7.228 1.00 88.94 206 ASN A C 1
ATOM 1655 O O . ASN A 1 206 ? -0.949 10.968 6.746 1.00 88.94 206 ASN A O 1
ATOM 1659 N N . GLN A 1 207 ? -2.792 10.653 7.951 1.00 91.19 207 GLN A N 1
ATOM 1660 C CA . GLN A 1 207 ? -2.548 9.221 8.140 1.00 91.19 207 GLN A CA 1
ATOM 1661 C C . GLN A 1 207 ? -3.224 8.417 7.036 1.00 91.19 207 GLN A C 1
ATOM 1663 O O . GLN A 1 207 ? -4.272 8.807 6.527 1.00 91.19 207 GLN A O 1
ATOM 1668 N N . LEU A 1 208 ? -2.671 7.257 6.682 1.00 95.06 208 LEU A N 1
ATOM 1669 C CA . LEU A 1 208 ? -3.312 6.401 5.688 1.00 95.06 208 LEU A CA 1
ATOM 1670 C C . LEU A 1 208 ?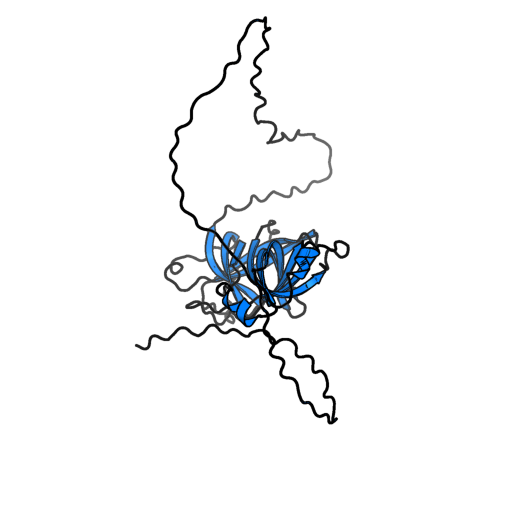 -4.648 5.865 6.211 1.00 95.06 208 LEU A C 1
ATOM 1672 O O . LEU A 1 208 ? -4.715 5.253 7.279 1.00 95.06 208 LEU A O 1
ATOM 1676 N N . ALA A 1 209 ? -5.700 6.066 5.425 1.00 95.06 209 ALA A N 1
ATOM 1677 C CA . ALA A 1 209 ? -7.038 5.561 5.680 1.00 95.06 209 ALA A CA 1
ATOM 1678 C C . ALA A 1 209 ? -7.259 4.264 4.901 1.00 95.06 209 ALA A C 1
ATOM 1680 O O . ALA A 1 209 ? -7.028 4.195 3.689 1.00 95.06 209 ALA A O 1
ATOM 1681 N N . VAL A 1 210 ? -7.733 3.228 5.593 1.00 96.56 210 VAL A N 1
ATOM 1682 C CA . VAL A 1 210 ? -7.949 1.903 5.007 1.00 96.56 210 VAL A CA 1
ATOM 1683 C C . VAL A 1 210 ? -9.345 1.383 5.336 1.00 96.56 210 VAL A C 1
ATOM 1685 O O . VAL A 1 210 ? -9.808 1.483 6.471 1.00 96.56 210 VAL A O 1
ATOM 1688 N N . ARG A 1 211 ? -10.024 0.793 4.351 1.00 95.81 211 ARG A N 1
ATOM 1689 C CA . ARG A 1 211 ? -11.306 0.108 4.545 1.00 95.81 211 ARG A CA 1
ATOM 1690 C C . ARG A 1 211 ? -11.058 -1.344 4.913 1.00 95.81 211 ARG A C 1
ATOM 1692 O O . ARG A 1 211 ? -10.511 -2.099 4.109 1.00 95.81 211 ARG A O 1
ATOM 1699 N N . VAL A 1 212 ? -11.529 -1.755 6.085 1.00 96.81 212 VAL A N 1
ATOM 1700 C CA . VAL A 1 212 ? -11.414 -3.137 6.558 1.00 96.81 212 VAL A CA 1
ATOM 1701 C C . VAL A 1 212 ? -12.275 -4.067 5.700 1.00 96.81 212 VAL A C 1
ATOM 1703 O O . VAL A 1 212 ? -13.492 -3.895 5.578 1.00 96.81 212 VAL A O 1
ATOM 1706 N N . LEU A 1 213 ? -11.625 -5.073 5.116 1.00 96.12 213 LEU A N 1
ATOM 1707 C CA . LEU A 1 213 ? -12.253 -6.187 4.410 1.00 96.12 213 LEU A CA 1
ATOM 1708 C C . LEU A 1 213 ? -12.274 -7.454 5.254 1.00 96.12 213 LEU A C 1
ATOM 1710 O O . LEU A 1 213 ? -13.194 -8.250 5.098 1.00 96.12 213 LEU A O 1
ATOM 1714 N N . ASP A 1 214 ? -11.290 -7.653 6.124 1.00 97.06 214 ASP A N 1
ATOM 1715 C CA . ASP A 1 214 ? -11.282 -8.736 7.099 1.00 97.06 214 ASP A CA 1
ATOM 1716 C C . ASP A 1 214 ? -10.458 -8.375 8.337 1.00 97.06 214 ASP A C 1
ATOM 1718 O O . ASP A 1 214 ? -9.551 -7.542 8.268 1.00 97.06 214 ASP A O 1
ATOM 1722 N N . LEU A 1 215 ? -10.792 -8.996 9.468 1.00 97.31 215 LEU A N 1
ATOM 1723 C CA . LEU A 1 215 ? -10.168 -8.744 10.764 1.00 97.31 215 LEU A CA 1
ATOM 1724 C C . LEU A 1 215 ? -10.029 -10.053 11.544 1.00 97.31 215 LEU A C 1
ATOM 1726 O O . LEU A 1 215 ? -11.020 -10.727 11.813 1.00 97.31 215 LEU A O 1
ATOM 1730 N N . ALA A 1 216 ? -8.813 -10.354 11.994 1.00 97.00 216 ALA A N 1
ATOM 1731 C CA . ALA A 1 216 ? -8.531 -11.497 12.854 1.00 97.00 216 ALA A CA 1
ATOM 1732 C C . ALA A 1 216 ? -7.790 -11.068 14.124 1.00 97.00 216 ALA A C 1
ATOM 1734 O O . ALA A 1 216 ? -6.821 -10.311 14.066 1.00 97.00 216 ALA A O 1
ATOM 1735 N N . TYR A 1 217 ? -8.210 -11.594 15.275 1.00 96.62 217 TYR A N 1
ATOM 1736 C CA . TYR A 1 217 ? -7.472 -11.444 16.528 1.00 96.62 217 TYR A CA 1
ATOM 1737 C C . TYR A 1 217 ? -6.329 -12.449 16.583 1.00 96.62 217 TYR A C 1
ATOM 1739 O O . TYR A 1 217 ? -6.511 -13.639 16.325 1.00 96.62 217 TYR A O 1
ATOM 1747 N N . LEU A 1 218 ? -5.153 -11.964 16.958 1.00 95.75 218 LEU A N 1
ATOM 1748 C CA . LEU A 1 218 ? -3.947 -12.763 17.065 1.00 95.75 218 LEU A CA 1
ATOM 1749 C C . LEU A 1 218 ? -3.549 -12.942 18.539 1.00 95.75 218 LEU A C 1
ATOM 1751 O O . LEU A 1 218 ? -3.748 -12.035 19.356 1.00 95.75 218 LEU A O 1
ATOM 1755 N N . PRO A 1 219 ? -2.936 -14.082 18.907 1.00 93.06 219 PRO A N 1
ATOM 1756 C CA . PRO A 1 219 ? -2.339 -14.251 20.225 1.00 93.06 219 PRO A CA 1
ATOM 1757 C C . PRO A 1 219 ? -1.256 -13.199 20.455 1.00 93.06 219 PRO A C 1
ATOM 1759 O O . PRO A 1 219 ? -0.397 -12.997 19.595 1.00 93.06 219 PRO A O 1
ATOM 1762 N N . LYS A 1 220 ? -1.271 -12.541 21.620 1.00 86.88 220 LYS A N 1
ATOM 1763 C CA . LYS A 1 220 ? -0.246 -11.546 21.953 1.00 86.88 220 LYS A CA 1
ATOM 1764 C C . LYS A 1 220 ? 1.148 -12.184 21.854 1.00 86.88 220 LYS A C 1
ATOM 1766 O O . LYS A 1 220 ? 1.350 -13.259 22.427 1.00 86.88 220 LYS A O 1
ATOM 1771 N N . PRO A 1 221 ? 2.109 -11.544 21.166 1.00 80.94 221 PRO A N 1
ATOM 1772 C CA . PRO A 1 221 ? 3.483 -12.019 21.132 1.00 80.94 221 PRO A CA 1
ATOM 1773 C C . PRO A 1 221 ? 4.024 -12.114 22.558 1.00 80.94 221 PRO A C 1
ATOM 1775 O O . PRO A 1 221 ? 3.769 -11.229 23.378 1.00 80.94 221 PRO A O 1
ATOM 1778 N N . ALA A 1 222 ? 4.769 -13.176 22.860 1.00 74.69 222 ALA A N 1
ATOM 1779 C CA . ALA A 1 222 ? 5.433 -13.291 24.149 1.00 74.69 222 ALA A CA 1
ATOM 1780 C C . ALA A 1 222 ? 6.388 -12.101 24.323 1.00 74.69 222 ALA A C 1
ATOM 1782 O O . ALA A 1 222 ? 7.297 -11.900 23.514 1.00 74.69 222 ALA A O 1
ATOM 1783 N N . SER A 1 223 ? 6.185 -11.305 25.371 1.00 60.69 223 SER A N 1
ATOM 1784 C CA . SER A 1 223 ? 7.166 -10.312 25.785 1.00 60.69 223 SER A CA 1
ATOM 1785 C C . SER A 1 223 ? 8.386 -11.073 26.291 1.00 60.69 223 SER A C 1
ATOM 1787 O O . SER A 1 223 ? 8.353 -11.613 27.397 1.00 60.69 223 SER A O 1
ATOM 1789 N N . ASN A 1 224 ? 9.448 -11.167 25.492 1.00 45.16 224 ASN A N 1
ATOM 1790 C CA . ASN A 1 224 ? 10.723 -11.631 26.022 1.00 45.16 224 ASN A CA 1
ATOM 1791 C C . ASN A 1 224 ? 11.173 -10.588 27.054 1.00 45.16 224 ASN A C 1
ATOM 1793 O O . ASN A 1 224 ? 11.377 -9.434 26.667 1.00 45.16 224 ASN A O 1
ATOM 1797 N N . PRO A 1 225 ? 11.295 -10.932 28.348 1.00 40.91 225 PRO A N 1
ATOM 1798 C CA . PRO A 1 225 ? 11.847 -9.996 29.305 1.00 40.91 225 PRO A CA 1
ATOM 1799 C C . PRO A 1 225 ? 13.283 -9.699 28.877 1.00 40.91 225 PRO A C 1
ATOM 1801 O O . PRO A 1 225 ? 14.118 -10.600 28.777 1.00 40.91 225 PRO A O 1
ATOM 1804 N N . VAL A 1 226 ? 13.567 -8.429 28.595 1.00 42.38 226 VAL A N 1
ATOM 1805 C CA . VAL A 1 226 ? 14.940 -7.936 28.552 1.00 42.38 226 VAL A CA 1
ATOM 1806 C C . VAL A 1 226 ? 15.444 -8.036 29.985 1.00 42.38 226 VAL A C 1
ATOM 1808 O O . VAL A 1 226 ? 15.141 -7.189 30.820 1.00 42.38 226 VAL A O 1
ATOM 1811 N N . SER A 1 227 ? 16.131 -9.132 30.299 1.00 35.38 227 SER A N 1
ATOM 1812 C CA . SER A 1 227 ? 16.857 -9.251 31.556 1.00 35.38 227 SER A CA 1
ATOM 1813 C C . SER A 1 227 ? 17.989 -8.218 31.534 1.00 35.38 227 SER A C 1
ATOM 1815 O O . SER A 1 227 ? 18.799 -8.253 30.601 1.00 35.38 227 SER A O 1
ATOM 1817 N N . PRO A 1 228 ? 18.070 -7.285 32.498 1.00 40.75 228 PRO A N 1
ATOM 1818 C CA . PRO A 1 228 ? 19.227 -6.416 32.626 1.00 40.75 228 PRO A CA 1
ATOM 1819 C C . PRO A 1 228 ? 20.401 -7.277 33.101 1.00 40.75 228 PRO A C 1
ATOM 1821 O O . PRO A 1 228 ? 20.530 -7.575 34.287 1.00 40.75 228 PRO A O 1
ATOM 1824 N N . HIS A 1 229 ? 21.249 -7.732 32.179 1.00 37.44 229 HIS A N 1
ATOM 1825 C CA . HIS A 1 229 ? 22.484 -8.400 32.569 1.00 37.44 229 HIS A CA 1
ATOM 1826 C C . HIS A 1 229 ? 23.466 -7.369 33.128 1.00 37.44 229 HIS A C 1
ATOM 1828 O O . HIS A 1 229 ? 24.130 -6.642 32.392 1.00 37.44 229 HIS A O 1
ATOM 1834 N N . ALA A 1 230 ? 23.550 -7.351 34.459 1.00 34.75 230 ALA A N 1
ATOM 1835 C CA . ALA A 1 230 ? 24.763 -7.009 35.177 1.00 34.75 230 ALA A CA 1
ATOM 1836 C C . ALA A 1 230 ? 25.901 -7.944 34.732 1.00 34.75 230 ALA A C 1
ATOM 1838 O O . ALA A 1 230 ? 25.695 -9.139 34.500 1.00 34.75 230 ALA A O 1
ATOM 1839 N N . ALA A 1 231 ? 27.097 -7.376 34.598 1.00 38.94 231 ALA A N 1
ATOM 1840 C CA . ALA A 1 231 ? 28.330 -8.111 34.369 1.00 38.94 231 ALA A CA 1
ATOM 1841 C C . ALA A 1 231 ? 28.596 -9.091 35.527 1.00 38.94 231 ALA A C 1
ATOM 1843 O O . ALA A 1 231 ? 28.502 -8.705 36.690 1.00 38.94 231 ALA A O 1
ATOM 1844 N N . GLY A 1 232 ? 28.944 -10.340 35.206 1.00 31.38 232 GLY A N 1
ATOM 1845 C CA . GLY A 1 232 ? 29.353 -11.334 36.200 1.00 31.38 232 GLY A CA 1
ATOM 1846 C C . GLY A 1 232 ? 29.258 -12.776 35.703 1.00 31.38 232 GLY A C 1
ATOM 1847 O O . GLY A 1 232 ? 28.203 -13.386 35.778 1.00 31.38 232 GLY A O 1
ATOM 1848 N N . GLU A 1 233 ? 30.382 -13.268 35.181 1.00 33.69 233 GLU A N 1
ATOM 1849 C CA . GLU A 1 233 ? 30.888 -14.653 35.217 1.00 33.69 233 GLU A CA 1
ATOM 1850 C C . GLU A 1 233 ? 29.982 -15.855 34.845 1.00 33.69 233 GLU A C 1
ATOM 1852 O O . GLU A 1 233 ? 29.105 -16.300 35.574 1.00 33.69 233 GLU A O 1
ATOM 1857 N N . SER A 1 234 ? 30.337 -16.452 33.698 1.00 43.50 234 SER A N 1
ATOM 1858 C CA . SER A 1 234 ? 30.378 -17.889 33.375 1.00 43.50 234 SER A CA 1
ATOM 1859 C C . SER A 1 234 ? 29.438 -18.854 34.121 1.00 43.50 234 SER A C 1
ATOM 1861 O O . SER A 1 234 ? 29.777 -19.401 35.168 1.00 43.50 234 SER A O 1
ATOM 1863 N N . ALA A 1 235 ? 28.367 -19.263 33.436 1.00 35.00 235 ALA A N 1
ATOM 1864 C CA . ALA A 1 235 ? 27.860 -20.631 33.530 1.00 35.00 235 ALA A CA 1
ATOM 1865 C C . ALA A 1 235 ? 27.378 -21.103 32.148 1.00 35.00 235 ALA A C 1
ATOM 1867 O O . ALA A 1 235 ? 26.310 -20.720 31.666 1.00 35.00 235 ALA A O 1
ATOM 1868 N N . LEU A 1 236 ? 28.189 -21.944 31.496 1.00 41.94 236 LEU A N 1
ATOM 1869 C CA . LEU A 1 236 ? 27.822 -22.684 30.288 1.00 41.94 236 LEU A CA 1
ATOM 1870 C C . LEU A 1 236 ? 26.602 -23.572 30.571 1.00 41.94 236 LEU A C 1
ATOM 1872 O O . LEU A 1 236 ? 26.731 -24.688 31.069 1.00 41.94 236 LEU A O 1
ATOM 1876 N N . THR A 1 237 ? 25.413 -23.112 30.191 1.00 37.66 237 THR A N 1
ATOM 1877 C CA . THR A 1 237 ? 24.242 -23.979 30.029 1.00 37.66 237 THR A CA 1
ATOM 1878 C C . THR A 1 237 ? 24.049 -24.270 28.545 1.00 37.66 237 THR A C 1
ATOM 1880 O O . THR A 1 237 ? 23.744 -23.414 27.716 1.00 37.66 237 THR A O 1
ATOM 1883 N N . LYS A 1 238 ? 24.330 -25.528 28.208 1.00 38.91 238 LYS A N 1
ATOM 1884 C CA . LYS A 1 238 ? 24.309 -26.125 26.874 1.00 38.91 238 LYS A CA 1
ATOM 1885 C C . LYS A 1 238 ? 22.918 -25.966 26.251 1.00 38.91 238 LYS A C 1
ATOM 1887 O O . LYS A 1 238 ? 21.980 -26.674 26.603 1.00 38.91 238 LYS A O 1
ATOM 1892 N N . ARG A 1 239 ? 22.786 -25.023 25.318 1.00 41.84 239 ARG A N 1
ATOM 1893 C CA . ARG A 1 239 ? 21.562 -24.779 24.548 1.00 41.84 239 ARG A CA 1
ATOM 1894 C C . ARG A 1 239 ? 21.306 -25.993 23.646 1.00 41.84 239 ARG A C 1
ATOM 1896 O O . ARG A 1 239 ? 22.038 -26.231 22.689 1.00 41.84 239 ARG A O 1
ATOM 1903 N N . GLN A 1 240 ? 20.313 -26.805 23.994 1.00 43.81 240 GLN A N 1
ATOM 1904 C CA . GLN A 1 240 ? 19.940 -27.992 23.229 1.00 43.81 240 GLN A CA 1
ATOM 1905 C C . GLN A 1 240 ? 19.279 -27.543 21.914 1.00 43.81 240 GLN A C 1
ATOM 1907 O O . GLN A 1 240 ? 18.237 -26.886 21.919 1.00 43.81 240 GLN A O 1
ATOM 1912 N N . ASN A 1 241 ? 19.915 -27.844 20.780 1.00 44.03 241 ASN A N 1
ATOM 1913 C CA . ASN A 1 241 ? 19.396 -27.516 19.455 1.00 44.03 241 ASN A CA 1
ATOM 1914 C C . ASN A 1 241 ? 18.074 -28.258 19.208 1.00 44.03 241 ASN A C 1
ATOM 1916 O O . ASN A 1 241 ? 18.040 -29.480 19.109 1.00 44.03 241 ASN A O 1
ATOM 1920 N N . ARG A 1 242 ? 16.980 -27.511 19.026 1.00 50.41 242 ARG A N 1
ATOM 1921 C CA . ARG A 1 242 ? 15.619 -28.027 18.763 1.00 50.41 242 ARG A CA 1
ATOM 1922 C C . ARG A 1 242 ? 15.456 -28.726 17.394 1.00 50.41 242 ARG A C 1
ATOM 1924 O O . ARG A 1 242 ? 14.345 -29.063 17.005 1.00 50.41 242 ARG A O 1
ATOM 1931 N N . TRP A 1 243 ? 16.550 -28.935 16.661 1.00 45.19 243 TRP A N 1
ATOM 1932 C CA . TRP A 1 243 ? 16.574 -29.544 15.326 1.00 45.19 243 TRP A CA 1
ATOM 1933 C C . TRP A 1 243 ? 17.438 -30.812 15.227 1.00 45.19 243 TRP A C 1
ATOM 1935 O O . TRP A 1 243 ? 17.398 -31.481 14.201 1.00 45.19 243 TRP A O 1
ATOM 1945 N N . THR A 1 244 ? 18.158 -31.221 16.278 1.00 47.56 244 THR A N 1
ATOM 1946 C CA . THR A 1 244 ? 18.991 -32.445 16.269 1.00 47.56 244 THR A CA 1
ATOM 1947 C C . THR A 1 244 ? 18.194 -33.692 16.664 1.00 47.56 244 THR A C 1
ATOM 1949 O O . THR A 1 244 ? 18.590 -34.431 17.561 1.00 47.56 244 THR A O 1
ATOM 1952 N N . GLY A 1 245 ? 17.018 -33.888 16.064 1.00 45.16 245 GLY A N 1
ATOM 1953 C CA . GLY A 1 245 ? 16.075 -34.931 16.486 1.00 45.16 245 GLY A CA 1
ATOM 1954 C C . GLY A 1 245 ? 15.180 -35.481 15.382 1.00 45.16 245 GLY A C 1
ATOM 1955 O O . GLY A 1 245 ? 14.082 -35.946 15.675 1.00 45.16 245 GLY A O 1
ATOM 1956 N N . ARG A 1 246 ? 15.603 -35.418 14.114 1.00 42.25 246 ARG A N 1
ATOM 1957 C CA . ARG A 1 246 ? 14.900 -36.095 13.014 1.00 42.25 246 ARG A CA 1
ATOM 1958 C C . ARG A 1 246 ? 15.798 -37.170 12.397 1.00 42.25 246 ARG A C 1
ATOM 1960 O O . ARG A 1 246 ? 16.669 -36.858 11.605 1.00 42.25 246 ARG A O 1
ATOM 1967 N N . ALA A 1 247 ? 15.532 -38.405 12.822 1.00 39.16 247 ALA A N 1
ATOM 1968 C CA . ALA A 1 247 ? 15.718 -39.677 12.121 1.00 39.16 247 ALA A CA 1
ATOM 1969 C C . ALA A 1 247 ? 16.992 -39.863 11.270 1.00 39.16 247 ALA A C 1
ATOM 1971 O O . ALA A 1 247 ? 16.947 -39.779 10.045 1.00 39.16 247 ALA A O 1
ATOM 1972 N N . ASP A 1 248 ? 18.074 -40.305 11.915 1.00 42.31 248 ASP A N 1
ATOM 1973 C CA . ASP A 1 248 ? 19.059 -41.178 11.271 1.00 42.31 248 ASP A CA 1
ATOM 1974 C C . ASP A 1 248 ? 18.491 -42.605 11.228 1.00 42.31 248 ASP A C 1
ATOM 1976 O O . ASP A 1 248 ? 18.750 -43.437 12.097 1.00 42.31 248 ASP A O 1
ATOM 1980 N N . SER A 1 249 ? 17.659 -42.901 10.232 1.00 40.34 249 SER A N 1
ATOM 1981 C CA . SER A 1 249 ? 17.252 -44.280 9.941 1.00 40.34 249 SER A CA 1
ATOM 1982 C C . SER A 1 249 ? 17.260 -44.521 8.440 1.00 40.34 249 SER A C 1
ATOM 1984 O O . SER A 1 249 ? 16.222 -44.582 7.786 1.00 40.34 249 SER A O 1
ATOM 1986 N N . SER A 1 250 ? 18.469 -44.654 7.897 1.00 39.09 250 SER A N 1
ATOM 1987 C CA . SER A 1 250 ? 18.695 -45.307 6.610 1.00 39.09 250 SER A CA 1
ATOM 1988 C C . SER A 1 250 ? 18.623 -46.828 6.827 1.00 39.09 250 SER A C 1
ATOM 1990 O O . SER A 1 250 ? 19.398 -47.353 7.634 1.00 39.09 250 SER A O 1
ATOM 1992 N N . PRO A 1 251 ? 17.704 -47.575 6.188 1.00 36.16 251 PRO A N 1
ATOM 1993 C CA . PRO A 1 251 ? 17.684 -49.022 6.321 1.00 36.16 251 PRO A CA 1
ATOM 1994 C C . PRO A 1 251 ? 18.819 -49.628 5.489 1.00 36.16 251 PRO A C 1
ATOM 1996 O O . PRO A 1 251 ? 18.728 -49.788 4.274 1.00 36.16 251 PRO A O 1
ATOM 1999 N N . SER A 1 252 ? 19.897 -49.997 6.178 1.00 33.56 252 SER A N 1
ATOM 2000 C CA . SER A 1 252 ? 20.978 -50.822 5.645 1.00 33.56 252 SER A CA 1
ATOM 2001 C C . SER A 1 252 ? 20.461 -52.234 5.341 1.00 33.56 252 SER A C 1
ATOM 2003 O O . SER A 1 252 ? 20.068 -52.971 6.248 1.00 33.56 252 SER A O 1
ATOM 2005 N N . LYS A 1 253 ? 20.476 -52.645 4.066 1.00 33.09 253 LYS A N 1
ATOM 2006 C CA . LYS A 1 253 ? 20.401 -54.060 3.673 1.00 33.09 253 LYS A CA 1
ATOM 2007 C C . LYS A 1 253 ? 21.714 -54.486 3.023 1.00 33.09 253 LYS A C 1
ATOM 2009 O O . LYS A 1 253 ? 21.983 -54.252 1.853 1.00 33.09 253 LYS A O 1
ATOM 2014 N N . ARG A 1 254 ? 22.507 -55.121 3.882 1.00 32.06 254 ARG A N 1
ATOM 2015 C CA . ARG A 1 254 ? 23.645 -56.018 3.673 1.00 32.06 254 ARG A CA 1
ATOM 2016 C C . ARG A 1 254 ? 23.711 -56.692 2.292 1.00 32.06 254 ARG A C 1
ATOM 2018 O O . ARG A 1 254 ? 22.796 -57.414 1.902 1.00 32.06 254 ARG A O 1
ATOM 2025 N N . SER A 1 255 ? 24.871 -56.558 1.652 1.00 31.70 255 SER A N 1
ATOM 2026 C CA . SER A 1 255 ? 25.304 -57.321 0.480 1.00 31.70 255 SER A CA 1
ATOM 2027 C C . SER A 1 255 ? 25.400 -58.824 0.768 1.00 31.70 255 SER A C 1
ATOM 2029 O O . SER A 1 255 ? 25.962 -59.239 1.787 1.00 31.70 255 SER A O 1
ATOM 2031 N N . ARG A 1 256 ? 24.926 -59.648 -0.173 1.00 33.53 256 ARG A N 1
ATOM 2032 C CA . ARG A 1 256 ? 25.342 -61.047 -0.325 1.00 33.53 256 ARG A CA 1
ATOM 2033 C C . ARG A 1 256 ? 25.666 -61.326 -1.791 1.00 33.53 256 ARG A C 1
ATOM 2035 O O . ARG A 1 256 ? 24.935 -60.938 -2.690 1.00 33.53 256 ARG A O 1
ATOM 2042 N N . THR A 1 257 ? 26.818 -61.954 -1.944 1.00 32.66 257 THR A N 1
ATOM 2043 C CA . THR A 1 257 ? 27.554 -62.424 -3.120 1.00 32.66 257 THR A CA 1
ATOM 2044 C C . THR A 1 257 ? 26.730 -63.164 -4.180 1.00 32.66 257 THR A C 1
ATOM 2046 O O . THR A 1 257 ? 25.887 -63.991 -3.839 1.00 32.66 257 THR A O 1
ATOM 2049 N N . ALA A 1 258 ? 27.067 -62.918 -5.453 1.00 33.22 258 ALA A N 1
ATOM 2050 C CA . ALA A 1 258 ? 26.703 -63.735 -6.616 1.00 33.22 258 ALA A CA 1
ATOM 2051 C C . ALA A 1 258 ? 27.408 -65.112 -6.596 1.00 33.22 258 ALA A C 1
ATOM 2053 O O . ALA A 1 258 ? 28.413 -65.275 -5.897 1.00 33.22 258 ALA A O 1
ATOM 2054 N N . PRO A 1 259 ? 26.912 -66.084 -7.384 1.00 35.84 259 PRO A N 1
ATOM 2055 C CA . PRO A 1 259 ? 27.599 -66.362 -8.651 1.00 35.84 259 PRO A CA 1
ATOM 2056 C C . PRO A 1 259 ? 26.669 -66.534 -9.875 1.00 35.84 259 PRO A C 1
ATOM 2058 O O . PRO A 1 259 ? 25.458 -66.686 -9.748 1.00 35.84 259 PRO A O 1
ATOM 2061 N N . ALA A 1 260 ? 27.306 -66.470 -11.052 1.00 30.67 260 ALA A N 1
ATOM 2062 C CA . ALA A 1 260 ? 26.817 -66.628 -12.432 1.00 30.67 260 ALA A CA 1
ATOM 2063 C C . ALA A 1 260 ? 25.876 -67.843 -12.650 1.00 30.67 260 ALA A C 1
ATOM 2065 O O . ALA A 1 260 ? 25.990 -68.839 -11.943 1.00 30.67 260 ALA A O 1
ATOM 2066 N N . SER A 1 261 ? 24.988 -67.905 -13.655 1.00 30.22 261 SER A N 1
ATOM 2067 C CA . SER A 1 261 ? 25.282 -67.900 -15.104 1.00 30.22 261 SER A CA 1
ATOM 2068 C C . SER A 1 261 ? 23.984 -67.934 -15.947 1.00 30.22 261 SER A C 1
ATOM 2070 O O . SER A 1 261 ? 23.006 -68.501 -15.474 1.00 30.22 261 SER A O 1
ATOM 2072 N N . GLN A 1 262 ? 24.081 -67.483 -17.216 1.00 29.86 262 GLN A N 1
ATOM 2073 C CA . GLN A 1 262 ? 23.252 -67.823 -18.407 1.00 29.86 262 GLN A CA 1
ATOM 2074 C C . GLN A 1 262 ? 21.805 -67.273 -18.442 1.00 29.86 262 GLN A C 1
ATOM 2076 O O . GLN A 1 262 ? 21.113 -67.309 -17.439 1.00 29.86 262 GLN A O 1
ATOM 2081 N N . SER A 1 263 ? 21.203 -66.795 -19.537 1.00 29.05 263 SER A N 1
ATOM 2082 C CA . SER A 1 263 ? 21.558 -66.446 -20.928 1.00 29.05 263 SER A CA 1
ATOM 2083 C C . SER A 1 263 ? 20.246 -66.004 -21.622 1.00 29.05 263 SER A C 1
ATOM 2085 O O . SER A 1 263 ? 19.179 -66.387 -21.148 1.00 29.05 263 SER A O 1
ATOM 2087 N N . ALA A 1 264 ? 20.363 -65.340 -22.780 1.00 30.03 264 ALA A N 1
ATOM 2088 C CA . ALA A 1 264 ? 19.361 -65.149 -23.846 1.00 30.03 264 ALA A CA 1
ATOM 2089 C C . ALA A 1 264 ? 18.566 -63.826 -23.871 1.00 30.03 264 ALA A C 1
ATOM 2091 O O . ALA A 1 264 ? 17.618 -63.599 -23.122 1.00 30.03 264 ALA A O 1
ATOM 2092 N N . GLU A 1 265 ? 18.990 -62.987 -24.821 1.00 36.00 265 GLU A N 1
ATOM 2093 C CA . GLU A 1 265 ? 18.176 -62.046 -25.592 1.00 36.00 265 GLU A CA 1
ATOM 2094 C C . GLU A 1 265 ? 17.015 -62.781 -26.285 1.00 36.00 265 GLU A C 1
ATOM 2096 O O . GLU A 1 265 ? 17.226 -63.892 -26.768 1.00 36.00 265 GLU A O 1
ATOM 2101 N N . ASP A 1 266 ? 15.842 -62.148 -26.412 1.00 28.09 266 ASP A N 1
ATOM 2102 C CA . ASP A 1 266 ? 15.060 -62.224 -27.654 1.00 28.09 266 ASP A CA 1
ATOM 2103 C C . ASP A 1 266 ? 14.015 -61.097 -27.763 1.00 28.09 266 ASP A C 1
ATOM 2105 O O . ASP A 1 266 ? 13.596 -60.492 -26.773 1.00 28.09 266 ASP A O 1
ATOM 2109 N N . ALA A 1 267 ? 13.648 -60.806 -29.006 1.00 29.75 267 ALA A N 1
ATOM 2110 C CA . ALA A 1 267 ? 13.009 -59.605 -29.518 1.00 29.75 267 ALA A CA 1
ATOM 2111 C C . ALA A 1 267 ? 11.491 -59.728 -29.794 1.00 29.75 267 ALA A C 1
ATOM 2113 O O . ALA A 1 267 ? 11.022 -60.788 -30.193 1.00 29.75 267 ALA A O 1
ATOM 2114 N N . THR A 1 268 ? 10.790 -58.571 -29.787 1.00 32.47 268 THR A N 1
ATOM 2115 C CA . THR A 1 268 ? 9.458 -58.254 -30.413 1.00 32.47 268 THR A CA 1
ATOM 2116 C C . THR A 1 268 ? 8.240 -59.097 -29.948 1.00 32.47 268 THR A C 1
ATOM 2118 O O . THR A 1 268 ? 8.480 -60.115 -29.310 1.00 32.47 268 THR A O 1
ATOM 2121 N N . PRO A 1 269 ? 6.931 -58.746 -30.170 1.00 38.09 269 PRO A N 1
ATOM 2122 C CA . PRO A 1 269 ? 6.262 -58.098 -31.339 1.00 38.09 269 PRO A CA 1
ATOM 2123 C C . PRO A 1 269 ? 5.036 -57.184 -30.945 1.00 38.09 269 PRO A C 1
ATOM 2125 O O . PRO A 1 269 ? 5.012 -56.725 -29.804 1.00 38.09 269 PRO A O 1
ATOM 2128 N N . PRO A 1 270 ? 3.948 -56.976 -31.743 1.00 42.94 270 PRO A N 1
ATOM 2129 C CA . PRO A 1 270 ? 3.789 -56.657 -33.175 1.00 42.94 270 PRO A CA 1
ATOM 2130 C C . PRO A 1 270 ? 2.960 -55.371 -33.478 1.00 42.94 270 PRO A C 1
ATOM 2132 O O . PRO A 1 270 ? 2.286 -54.788 -32.633 1.00 42.94 270 PRO A O 1
ATOM 2135 N N . SER A 1 271 ? 2.983 -55.017 -34.769 1.00 30.05 271 SER A N 1
ATOM 2136 C CA . SER A 1 271 ? 2.169 -54.040 -35.510 1.00 30.05 271 SER A CA 1
ATOM 2137 C C . SER A 1 271 ? 0.695 -54.454 -35.704 1.00 30.05 271 SER A C 1
ATOM 2139 O O . SER A 1 271 ? 0.390 -55.643 -35.783 1.00 30.05 271 SER A O 1
ATOM 2141 N N . THR A 1 272 ? -0.205 -53.479 -35.898 1.00 31.52 272 THR A N 1
ATOM 2142 C CA . THR A 1 272 ? -1.351 -53.630 -36.820 1.00 31.52 272 THR A CA 1
ATOM 2143 C C . THR A 1 272 ? -1.599 -52.336 -37.596 1.00 31.52 272 THR A C 1
ATOM 2145 O O . THR A 1 272 ? -1.819 -51.275 -37.017 1.00 31.52 272 THR A O 1
ATOM 2148 N N . ASP A 1 273 ? -1.559 -52.480 -38.919 1.00 28.67 273 ASP A N 1
ATOM 2149 C CA . ASP A 1 273 ? -1.911 -51.514 -39.957 1.00 28.67 273 ASP A CA 1
ATOM 2150 C C . ASP A 1 273 ? -3.357 -51.010 -39.871 1.00 28.67 273 ASP A C 1
ATOM 2152 O O . ASP A 1 273 ? -4.275 -51.779 -39.573 1.00 28.67 273 ASP A O 1
ATOM 2156 N N . ARG A 1 274 ? -3.565 -49.765 -40.323 1.00 28.41 274 ARG A N 1
ATOM 2157 C CA . ARG A 1 274 ? -4.564 -49.454 -41.361 1.00 28.41 274 ARG A CA 1
ATOM 2158 C C . ARG A 1 274 ? -4.287 -48.097 -42.020 1.00 28.41 274 ARG A C 1
ATOM 2160 O O . ARG A 1 274 ? -4.419 -47.040 -41.413 1.00 28.41 274 ARG A O 1
ATOM 2167 N N . THR A 1 275 ? -3.910 -48.190 -43.288 1.00 32.81 275 THR A N 1
ATOM 2168 C CA . THR A 1 275 ? -3.938 -47.176 -44.346 1.00 32.81 275 THR A CA 1
ATOM 2169 C C . THR A 1 275 ? -5.341 -46.586 -44.533 1.00 32.81 275 THR A C 1
ATOM 2171 O O . THR A 1 275 ? -6.312 -47.337 -44.518 1.00 32.81 275 THR A O 1
ATOM 2174 N N . ASP A 1 276 ? -5.467 -45.281 -44.783 1.00 26.88 276 ASP A N 1
ATOM 2175 C CA . ASP A 1 276 ? -5.602 -44.815 -46.169 1.00 26.88 276 ASP A CA 1
ATOM 2176 C C . ASP A 1 276 ? -5.460 -43.294 -46.306 1.00 26.88 276 ASP A C 1
ATOM 2178 O O . ASP A 1 276 ? -5.854 -42.507 -45.445 1.00 26.88 276 ASP A O 1
ATOM 2182 N N . ALA A 1 277 ? -4.841 -42.915 -47.415 1.00 29.48 277 ALA A N 1
ATOM 2183 C CA . ALA A 1 277 ? -4.460 -41.569 -47.790 1.00 29.48 277 ALA A CA 1
ATOM 2184 C C . ALA A 1 277 ? -5.558 -40.883 -48.607 1.00 29.48 277 ALA A C 1
ATOM 2186 O O . ALA A 1 277 ? -6.174 -41.516 -49.458 1.00 29.48 277 ALA A O 1
ATOM 2187 N N . THR A 1 278 ? -5.690 -39.558 -48.490 1.00 28.98 278 THR A N 1
ATOM 2188 C CA . THR A 1 278 ? -5.799 -38.703 -49.687 1.00 28.98 278 THR A CA 1
ATOM 2189 C C . THR A 1 278 ? -5.406 -37.261 -49.367 1.00 28.98 278 THR A C 1
ATOM 2191 O O . THR A 1 278 ? -6.109 -36.529 -48.677 1.00 28.98 278 THR A O 1
ATOM 2194 N N . GLN A 1 279 ? -4.253 -36.862 -49.897 1.00 33.53 279 GLN A N 1
ATOM 2195 C CA . GLN A 1 279 ? -3.900 -35.475 -50.199 1.00 33.53 279 GLN A CA 1
ATOM 2196 C C . GLN A 1 279 ? -4.353 -35.182 -51.645 1.00 33.53 279 GLN A C 1
ATOM 2198 O O . GLN A 1 279 ? -4.582 -36.119 -52.414 1.00 33.53 279 GLN A O 1
ATOM 2203 N N . PRO A 1 280 ? -4.388 -33.910 -52.068 1.00 34.62 280 PRO A N 1
ATOM 2204 C CA . PRO A 1 280 ? -3.319 -33.539 -52.992 1.00 34.62 280 PRO A CA 1
ATOM 2205 C C . PRO A 1 280 ? -2.668 -32.172 -52.713 1.00 34.62 280 PRO A C 1
ATOM 2207 O O . PRO A 1 280 ? -3.308 -31.177 -52.388 1.00 34.62 280 PRO A O 1
ATOM 2210 N N . GLN A 1 281 ? -1.344 -32.195 -52.876 1.00 28.48 281 GLN A N 1
ATOM 2211 C CA . GLN A 1 281 ? -0.399 -31.144 -53.293 1.00 28.48 281 GLN A CA 1
ATOM 2212 C C . GLN A 1 281 ? -0.899 -30.333 -54.520 1.00 28.48 281 GLN A C 1
ATOM 2214 O O . GLN A 1 281 ? -1.755 -30.821 -55.241 1.00 28.48 281 GLN A O 1
ATOM 2219 N N . SER A 1 282 ? -0.377 -29.182 -54.972 1.00 30.09 282 SER A N 1
ATOM 2220 C CA . SER A 1 282 ? 0.674 -28.204 -54.609 1.00 30.09 282 SER A CA 1
ATOM 2221 C C . SER A 1 282 ? 0.687 -27.105 -55.714 1.00 30.09 282 SER A C 1
ATOM 2223 O O . SER A 1 282 ? -0.061 -27.230 -56.680 1.00 30.09 282 SER A O 1
ATOM 2225 N N . GLN A 1 283 ? 1.627 -26.141 -55.628 1.00 28.83 283 GLN A N 1
ATOM 2226 C CA . GLN A 1 283 ? 2.027 -25.092 -56.608 1.00 28.83 283 GLN A CA 1
ATOM 2227 C C . GLN A 1 283 ? 1.253 -23.761 -56.462 1.00 28.83 283 GLN A C 1
ATOM 2229 O O . GLN A 1 283 ? 0.036 -23.756 -56.453 1.00 28.83 283 GLN A O 1
ATOM 2234 N N . GLY A 1 284 ? 1.833 -22.563 -56.314 1.00 26.17 284 GLY A N 1
ATOM 2235 C CA . GLY A 1 284 ? 3.199 -22.069 -56.494 1.00 26.17 284 GLY A CA 1
ATOM 2236 C C . GLY A 1 284 ? 3.240 -21.021 -57.615 1.00 26.17 284 GLY A C 1
ATOM 2237 O O . GLY A 1 284 ? 3.345 -21.426 -58.765 1.00 26.17 284 GLY A O 1
ATOM 2238 N N . ARG A 1 285 ? 3.188 -19.707 -57.313 1.00 24.88 285 ARG A N 1
ATOM 2239 C CA . ARG A 1 285 ? 3.820 -18.636 -58.125 1.00 24.88 285 ARG A CA 1
ATOM 2240 C C . ARG A 1 285 ? 3.714 -17.237 -57.502 1.00 24.88 285 ARG A C 1
ATOM 2242 O O . ARG A 1 285 ? 2.635 -16.790 -57.135 1.00 24.88 285 ARG A O 1
ATOM 2249 N N . SER A 1 286 ? 4.846 -16.543 -57.479 1.00 30.98 286 SER A N 1
ATOM 2250 C CA . SER A 1 286 ? 4.998 -15.103 -57.258 1.00 30.98 286 SER A CA 1
ATOM 2251 C C . SER A 1 286 ? 4.586 -14.308 -58.502 1.00 30.98 286 SER A C 1
ATOM 2253 O O . SER A 1 286 ? 4.999 -14.688 -59.595 1.00 30.98 286 SER A O 1
ATOM 2255 N N . THR A 1 287 ? 3.907 -13.167 -58.333 1.00 27.55 287 THR A N 1
ATOM 2256 C CA . THR A 1 287 ? 4.005 -11.998 -59.232 1.00 27.55 287 THR A CA 1
ATOM 2257 C C . THR A 1 287 ? 3.672 -10.708 -58.480 1.00 27.55 287 THR A C 1
ATOM 2259 O O . THR A 1 287 ? 2.635 -10.597 -57.834 1.00 27.55 287 THR A O 1
ATOM 2262 N N . SER A 1 288 ? 4.586 -9.753 -58.608 1.00 27.56 288 SER A N 1
ATOM 2263 C CA . SER A 1 288 ? 4.521 -8.333 -58.268 1.00 27.56 288 SER A CA 1
ATOM 2264 C C . SER A 1 288 ? 3.347 -7.590 -58.911 1.00 27.56 288 SER A C 1
ATOM 2266 O O . SER A 1 288 ? 2.972 -7.882 -60.047 1.00 27.56 288 SER A O 1
ATOM 2268 N N . SER A 1 289 ? 2.866 -6.536 -58.255 1.00 30.62 289 SER A N 1
ATOM 2269 C CA . SER A 1 289 ? 2.310 -5.362 -58.936 1.00 30.62 289 SER A CA 1
ATOM 2270 C C . SER A 1 289 ? 2.586 -4.113 -58.106 1.00 30.62 289 SER A C 1
ATOM 2272 O O . SER A 1 289 ? 2.073 -3.953 -57.001 1.00 30.62 289 SER A O 1
ATOM 2274 N N . ASP A 1 290 ? 3.453 -3.279 -58.673 1.00 26.92 290 ASP A N 1
ATOM 2275 C CA . ASP A 1 290 ? 3.673 -1.880 -58.340 1.00 26.92 290 ASP A CA 1
ATOM 2276 C C . ASP A 1 290 ? 2.372 -1.077 -58.400 1.00 26.92 290 ASP A C 1
ATOM 2278 O O . ASP A 1 290 ? 1.537 -1.276 -59.284 1.00 26.92 290 ASP A O 1
ATOM 2282 N N . SER A 1 291 ? 2.262 -0.075 -57.533 1.00 27.20 291 SER A N 1
ATOM 2283 C CA . SER A 1 291 ? 1.590 1.185 -57.856 1.00 27.20 291 SER A CA 1
ATOM 2284 C C . SER A 1 291 ? 2.221 2.296 -57.024 1.00 27.20 291 SER A C 1
ATOM 2286 O O . SER A 1 291 ? 1.824 2.576 -55.897 1.00 27.20 291 SER A O 1
ATOM 2288 N N . VAL A 1 292 ? 3.255 2.895 -57.611 1.00 27.59 292 VAL A N 1
ATOM 2289 C CA . VAL A 1 292 ? 3.805 4.201 -57.249 1.00 27.59 292 VAL A CA 1
ATOM 2290 C C . VAL A 1 292 ? 2.840 5.273 -57.756 1.00 27.59 292 VAL A C 1
ATOM 2292 O O . VAL A 1 292 ? 2.537 5.308 -58.947 1.00 27.59 292 VAL A O 1
ATOM 2295 N N . VAL A 1 293 ? 2.418 6.185 -56.881 1.00 28.09 293 VAL A N 1
ATOM 2296 C CA . VAL A 1 293 ? 2.017 7.540 -57.278 1.00 28.09 293 VAL A CA 1
ATOM 2297 C C . VAL A 1 293 ? 2.786 8.510 -56.389 1.00 28.09 293 VAL A C 1
ATOM 2299 O O . VAL A 1 293 ? 2.526 8.631 -55.195 1.00 28.09 293 VAL A O 1
ATOM 2302 N N . THR A 1 294 ? 3.764 9.169 -56.998 1.00 27.59 294 THR A N 1
ATOM 2303 C CA . THR A 1 294 ? 4.504 10.310 -5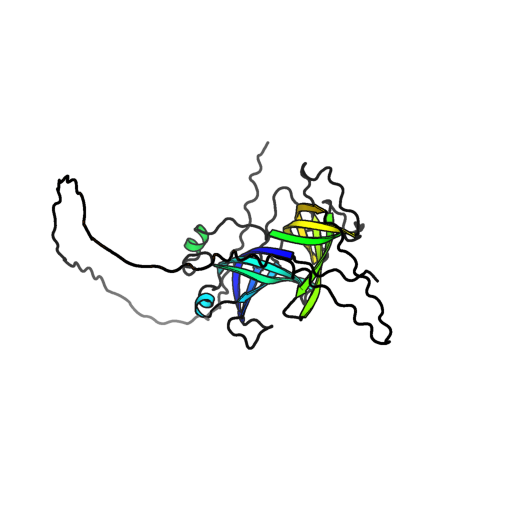6.451 1.00 27.59 294 THR A CA 1
ATOM 2304 C C . THR A 1 294 ? 3.970 11.588 -57.105 1.00 27.59 294 THR A C 1
ATOM 2306 O O . THR A 1 294 ? 3.428 11.518 -58.208 1.00 27.59 294 THR A O 1
ATOM 2309 N N . VAL A 1 295 ? 4.280 12.733 -56.474 1.00 28.23 295 VAL A N 1
ATOM 2310 C CA . VAL A 1 295 ? 4.270 14.135 -56.965 1.00 28.23 295 VAL A CA 1
ATOM 2311 C C . VAL A 1 295 ? 3.068 14.934 -56.411 1.00 28.23 295 VAL A C 1
ATOM 2313 O O . VAL A 1 295 ? 1.934 14.514 -56.573 1.00 28.23 295 VAL A O 1
ATOM 2316 N N . ALA A 1 296 ? 3.202 16.069 -55.708 1.00 25.19 296 ALA A N 1
ATOM 2317 C CA . ALA A 1 296 ? 4.291 17.045 -55.600 1.00 25.19 296 ALA A CA 1
ATOM 2318 C C . ALA A 1 296 ? 4.294 17.769 -54.236 1.00 25.19 296 ALA A C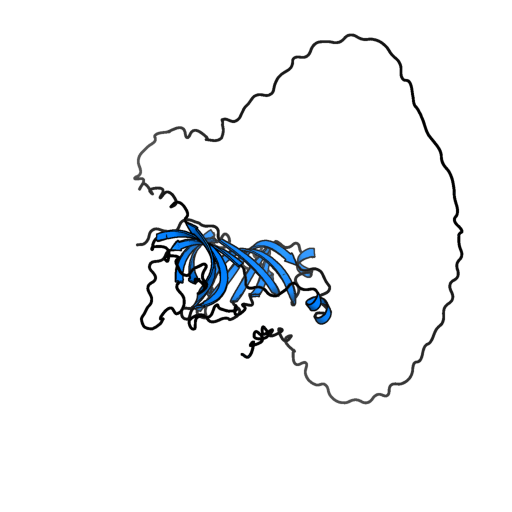 1
ATOM 2320 O O . ALA A 1 296 ? 3.231 18.072 -53.696 1.00 25.19 296 ALA A O 1
ATOM 2321 N N . SER A 1 297 ? 5.484 18.159 -53.766 1.00 31.42 297 SER A N 1
ATOM 2322 C CA . SER A 1 297 ? 5.666 19.378 -52.961 1.00 31.42 297 SER A CA 1
ATOM 2323 C C . SER A 1 297 ? 5.475 20.623 -53.835 1.00 31.42 297 SER A C 1
ATOM 2325 O O . SER A 1 297 ? 5.755 20.582 -55.036 1.00 31.42 297 SER A O 1
ATOM 2327 N N . PRO A 1 298 ? 5.141 21.764 -53.217 1.00 34.69 298 PRO A N 1
ATOM 2328 C CA . PRO A 1 298 ? 6.105 22.854 -53.280 1.00 34.69 298 PRO A CA 1
ATOM 2329 C C . PRO A 1 298 ? 6.367 23.498 -51.911 1.00 34.69 298 PRO A C 1
ATOM 2331 O O . PRO A 1 298 ? 5.526 23.565 -51.023 1.00 34.69 298 PRO A O 1
ATOM 2334 N N . TYR A 1 299 ? 7.610 23.925 -51.800 1.00 29.73 299 TYR A N 1
ATOM 2335 C CA . TYR A 1 299 ? 8.287 24.710 -50.774 1.00 29.73 299 TYR A CA 1
ATOM 2336 C C . TYR A 1 299 ? 7.684 26.118 -50.650 1.00 29.73 299 TYR A C 1
ATOM 2338 O O . TYR A 1 299 ? 7.491 26.764 -51.677 1.00 29.73 299 TYR A O 1
ATOM 2346 N N . ASP A 1 300 ? 7.494 26.605 -49.419 1.00 26.41 300 ASP A N 1
ATOM 2347 C CA . ASP A 1 300 ? 7.989 27.933 -49.035 1.00 26.41 300 ASP A CA 1
ATOM 2348 C C . ASP A 1 300 ? 8.183 28.054 -47.511 1.00 26.41 300 ASP A C 1
ATOM 2350 O O . ASP A 1 300 ? 7.456 27.455 -46.715 1.00 26.41 300 ASP A O 1
ATOM 2354 N N . GLU A 1 301 ? 9.225 28.790 -47.135 1.00 36.12 301 GLU A N 1
ATOM 2355 C CA . GLU A 1 301 ? 9.681 29.079 -45.774 1.00 36.12 301 GLU A CA 1
ATOM 2356 C C . GLU A 1 301 ? 8.619 29.840 -44.966 1.00 36.12 301 GLU A C 1
ATOM 2358 O O . GLU A 1 301 ? 7.916 30.665 -45.537 1.00 36.12 301 GLU A O 1
ATOM 2363 N N . THR A 1 302 ? 8.536 29.627 -43.639 1.00 28.58 302 THR A N 1
ATOM 2364 C CA . THR A 1 302 ? 8.385 30.678 -42.597 1.00 28.58 302 THR A CA 1
ATOM 2365 C C . THR A 1 302 ? 8.232 30.050 -41.195 1.00 28.58 302 THR A C 1
ATOM 2367 O O . THR A 1 302 ? 7.290 29.318 -40.918 1.00 28.58 302 THR A O 1
ATOM 2370 N N . MET A 1 303 ? 9.161 30.431 -40.311 1.00 29.39 303 MET A N 1
ATOM 2371 C CA . MET A 1 303 ? 9.135 30.431 -38.836 1.00 29.39 303 MET A CA 1
ATOM 2372 C C . MET A 1 303 ? 8.963 29.122 -38.049 1.00 29.39 303 MET A C 1
ATOM 2374 O O . MET A 1 303 ? 7.896 28.530 -37.941 1.00 29.39 303 MET A O 1
ATOM 2378 N N . ALA A 1 304 ? 10.042 28.789 -37.337 1.00 39.16 304 ALA A N 1
ATOM 2379 C CA . ALA A 1 304 ? 10.023 27.950 -36.150 1.00 39.16 304 ALA A CA 1
ATOM 2380 C C . ALA A 1 304 ? 9.076 28.514 -35.075 1.00 39.16 304 ALA A C 1
ATOM 2382 O O . ALA A 1 304 ? 9.160 29.703 -34.755 1.00 39.16 304 ALA A O 1
ATOM 2383 N N . PRO A 1 305 ? 8.287 27.652 -34.416 1.00 28.00 305 PRO A N 1
ATOM 2384 C CA . PRO A 1 305 ? 7.864 27.884 -33.054 1.00 28.00 305 PRO A CA 1
ATOM 2385 C C . PRO A 1 305 ? 8.521 26.878 -32.105 1.00 28.00 305 PRO A C 1
ATOM 2387 O O . PRO A 1 305 ? 8.705 25.696 -32.392 1.00 28.00 305 PRO A O 1
ATOM 2390 N N . SER A 1 306 ? 8.893 27.423 -30.958 1.00 25.78 306 SER A N 1
ATOM 2391 C CA . SER A 1 306 ? 9.488 26.805 -29.785 1.00 25.78 306 SER A CA 1
ATOM 2392 C C . SER A 1 306 ? 8.913 25.429 -29.439 1.00 25.78 306 SER A C 1
ATOM 2394 O O . SER A 1 306 ? 7.700 25.254 -29.336 1.00 25.78 306 SER A O 1
ATOM 2396 N N . ILE A 1 307 ? 9.810 24.478 -29.167 1.00 26.92 307 ILE A N 1
ATOM 2397 C CA . ILE A 1 307 ? 9.494 23.192 -28.542 1.00 26.92 307 ILE A CA 1
ATOM 2398 C C . ILE A 1 307 ? 8.998 23.486 -27.122 1.00 26.92 307 ILE A C 1
ATOM 2400 O O . ILE A 1 307 ? 9.777 23.631 -26.181 1.00 26.92 307 ILE A O 1
ATOM 2404 N N . VAL A 1 308 ? 7.683 23.618 -26.973 1.00 27.75 308 VAL A N 1
ATOM 2405 C CA . VAL A 1 308 ? 7.025 23.493 -25.677 1.00 27.75 308 VAL A CA 1
ATOM 2406 C C . VAL A 1 308 ? 7.013 22.004 -25.365 1.00 27.75 308 VAL A C 1
ATOM 2408 O O . VAL A 1 308 ? 6.339 21.225 -26.035 1.00 27.75 308 VAL A O 1
ATOM 2411 N N . SER A 1 309 ? 7.814 21.616 -24.376 1.00 28.69 309 SER A N 1
ATOM 2412 C CA . SER A 1 309 ? 7.799 20.286 -23.776 1.00 28.69 309 SER A CA 1
ATOM 2413 C C . SER A 1 309 ? 6.384 19.985 -23.277 1.00 28.69 309 SER A C 1
ATOM 2415 O O . SER A 1 309 ? 5.962 20.474 -22.229 1.00 28.69 309 SER A O 1
ATOM 2417 N N . SER A 1 310 ? 5.616 19.222 -24.054 1.00 27.86 310 SER A N 1
ATOM 2418 C CA . SER A 1 310 ? 4.361 18.646 -23.594 1.00 27.86 310 SER A CA 1
ATOM 2419 C C . SER A 1 310 ? 4.707 17.472 -22.685 1.00 27.86 310 SER A C 1
ATOM 2421 O O . SER A 1 310 ? 4.879 16.342 -23.145 1.00 27.86 310 SER A O 1
ATOM 2423 N N . ALA A 1 311 ? 4.840 17.750 -21.388 1.00 32.72 311 ALA A N 1
ATOM 2424 C CA . ALA A 1 311 ? 4.745 16.728 -20.359 1.00 32.72 311 ALA A CA 1
ATOM 2425 C C . ALA A 1 311 ? 3.463 15.920 -20.622 1.00 32.72 311 ALA A C 1
ATOM 2427 O O . ALA A 1 311 ? 2.365 16.483 -20.655 1.00 32.72 311 ALA A O 1
ATOM 2428 N N . GLY A 1 312 ? 3.628 14.626 -20.907 1.00 36.56 312 GLY A N 1
ATOM 2429 C CA . GLY A 1 312 ? 2.538 13.724 -21.258 1.00 36.56 312 GLY A CA 1
ATOM 2430 C C . GLY A 1 312 ? 1.429 13.810 -20.217 1.00 36.56 312 GLY A C 1
ATOM 2431 O O . GLY A 1 312 ? 1.655 13.618 -19.024 1.00 36.56 312 GLY A O 1
ATOM 2432 N N . THR A 1 313 ? 0.229 14.160 -20.666 1.00 37.19 313 THR A N 1
ATOM 2433 C CA . THR A 1 313 ? -0.928 14.336 -19.797 1.00 37.19 313 THR A CA 1
ATOM 2434 C C . THR A 1 313 ? -1.301 12.981 -19.200 1.00 37.19 313 THR A C 1
ATOM 2436 O O . THR A 1 313 ? -1.826 12.108 -19.891 1.00 37.19 313 THR A O 1
ATOM 2439 N N . ARG A 1 314 ? -1.009 12.798 -17.906 1.00 47.25 314 ARG A N 1
ATOM 2440 C CA . ARG A 1 314 ? -1.496 11.678 -17.092 1.00 47.25 314 ARG A CA 1
ATOM 2441 C C . ARG A 1 314 ? -3.001 11.513 -17.332 1.00 47.25 314 ARG A C 1
ATOM 2443 O O . ARG A 1 314 ? -3.732 12.500 -17.226 1.00 47.25 314 ARG A O 1
ATOM 2450 N N . PRO A 1 315 ? -3.512 10.306 -17.614 1.00 47.66 315 PRO A N 1
ATOM 2451 C CA . PRO A 1 315 ? -4.947 10.124 -17.745 1.00 47.66 315 PRO A CA 1
ATOM 2452 C C . PRO A 1 315 ? -5.636 10.375 -16.393 1.00 47.66 315 PRO A C 1
ATOM 2454 O O . PRO A 1 315 ? -5.586 9.525 -15.506 1.00 47.66 315 PRO A O 1
ATOM 2457 N N . GLN A 1 316 ? -6.313 11.515 -16.227 1.00 43.03 316 GLN A N 1
ATOM 2458 C CA . GLN A 1 316 ? -7.322 11.662 -15.175 1.00 43.03 316 GLN A CA 1
ATOM 2459 C C . GLN A 1 316 ? -8.468 10.702 -15.497 1.00 43.03 316 GLN A C 1
ATOM 2461 O O . GLN A 1 316 ? -9.106 10.813 -16.545 1.00 43.03 316 GLN A O 1
ATOM 2466 N N . ARG A 1 317 ? -8.712 9.717 -14.629 1.00 50.97 317 ARG A N 1
ATOM 2467 C CA . ARG A 1 317 ? -9.748 8.704 -14.861 1.00 50.97 317 ARG A CA 1
ATOM 2468 C C . ARG A 1 317 ? -10.691 8.646 -13.674 1.00 50.97 317 ARG A C 1
ATOM 2470 O O . ARG A 1 317 ? -10.488 7.893 -12.730 1.00 50.97 317 ARG A O 1
ATOM 2477 N N . HIS A 1 318 ? -11.724 9.480 -13.753 1.00 36.53 318 HIS A N 1
ATOM 2478 C CA . HIS A 1 318 ? -12.892 9.407 -12.888 1.00 36.53 318 HIS A CA 1
ATOM 2479 C C . HIS A 1 318 ? -13.578 8.045 -13.047 1.00 36.53 318 HIS A C 1
ATOM 2481 O O . HIS A 1 318 ? -13.805 7.584 -14.169 1.00 36.53 318 HIS A O 1
ATOM 2487 N N . ARG A 1 319 ? -13.988 7.438 -11.928 1.00 45.62 319 ARG A N 1
ATOM 2488 C CA . ARG A 1 319 ? -15.107 6.493 -11.954 1.00 45.62 319 ARG A CA 1
ATOM 2489 C C . ARG A 1 319 ? -16.322 7.241 -12.498 1.00 45.62 319 ARG A C 1
ATOM 2491 O O . ARG A 1 319 ? -16.617 8.344 -12.039 1.00 45.62 319 ARG A O 1
ATOM 2498 N N . GLN A 1 320 ? -17.032 6.652 -13.457 1.00 34.62 320 GLN A N 1
ATOM 2499 C CA . GLN A 1 320 ? -18.397 7.100 -13.715 1.00 34.62 320 GLN A CA 1
ATOM 2500 C C . GLN A 1 320 ? -19.187 6.942 -12.407 1.00 34.62 320 GLN A C 1
ATOM 2502 O O . GLN A 1 320 ? -19.084 5.879 -11.786 1.00 34.62 320 GLN A O 1
ATOM 2507 N N . PRO A 1 321 ? -19.932 7.967 -11.957 1.00 30.33 321 PRO A N 1
ATOM 2508 C CA . PRO A 1 321 ? -20.784 7.819 -10.789 1.00 30.33 321 PRO A CA 1
ATOM 2509 C C . PRO A 1 321 ? -21.816 6.711 -11.054 1.00 30.33 321 PRO A C 1
ATOM 2511 O O . PRO A 1 321 ? -22.232 6.526 -12.206 1.00 30.33 321 PRO A O 1
ATOM 2514 N N . PRO A 1 322 ? -22.227 5.954 -10.021 1.00 34.78 322 PRO A N 1
ATOM 2515 C CA . PRO A 1 322 ? -23.240 4.926 -10.183 1.00 34.78 322 PRO A CA 1
ATOM 2516 C C . PRO A 1 322 ? -24.500 5.548 -10.784 1.00 34.78 322 PRO A C 1
ATOM 2518 O O . PRO A 1 322 ? -24.916 6.643 -10.398 1.00 34.78 322 PRO A O 1
ATOM 2521 N N . LYS A 1 323 ? -25.106 4.848 -11.750 1.00 34.38 323 LYS A N 1
ATOM 2522 C CA . LYS A 1 323 ? -26.421 5.218 -12.274 1.00 34.38 323 LYS A CA 1
ATOM 2523 C C . LYS A 1 323 ? -27.370 5.277 -11.083 1.00 34.38 323 LYS A C 1
ATOM 2525 O O . LYS A 1 323 ? -27.666 4.240 -10.491 1.00 34.38 323 LYS A O 1
ATOM 2530 N N . HIS A 1 324 ? -27.819 6.477 -10.730 1.00 35.66 324 HIS A N 1
ATOM 2531 C CA . HIS A 1 324 ? -28.969 6.635 -9.856 1.00 35.66 324 HIS A CA 1
ATOM 2532 C C . HIS A 1 324 ? -30.110 5.843 -10.502 1.00 35.66 324 HIS A C 1
ATOM 2534 O O . HIS A 1 324 ? -30.545 6.166 -11.607 1.00 35.66 324 HIS A O 1
ATOM 2540 N N . LEU A 1 325 ? -30.553 4.771 -9.846 1.00 39.28 325 LEU A N 1
ATOM 2541 C CA . LEU A 1 325 ? -31.906 4.283 -10.050 1.00 39.28 325 LEU A CA 1
ATOM 2542 C C . LEU A 1 325 ? -32.794 5.396 -9.498 1.00 39.28 325 LEU A C 1
ATOM 2544 O O . LEU A 1 325 ? -32.839 5.616 -8.290 1.00 39.28 325 LEU A O 1
ATOM 2548 N N . SER A 1 326 ? -33.354 6.193 -10.404 1.00 39.44 326 SER A N 1
ATOM 2549 C CA . SER A 1 326 ? -34.489 7.050 -10.091 1.00 39.44 326 SER A CA 1
ATOM 2550 C C . SER A 1 326 ? -35.652 6.154 -9.668 1.00 39.44 326 SER A C 1
ATOM 2552 O O . SER A 1 326 ? -35.837 5.095 -10.274 1.00 39.44 326 SER A O 1
ATOM 2554 N N . ASP A 1 327 ? -36.342 6.580 -8.611 1.00 41.03 327 ASP A N 1
ATOM 2555 C CA . ASP A 1 327 ? -37.503 5.923 -7.995 1.00 41.03 327 ASP A CA 1
ATOM 2556 C C . ASP A 1 327 ? -38.579 5.467 -8.998 1.00 41.03 327 ASP A C 1
ATOM 2558 O O . ASP A 1 327 ? -38.820 6.189 -9.997 1.00 41.03 327 ASP A O 1
#

Secondary structure (DSSP, 8-state):
-PPPPP-B--EEEEEEE--EEEE-TT-TT-TTEEEEEEEE---PBTTB--TTEE---EEEEEEEE--HHHHTT--TT-EEEEEEEEEEEE-TTS-EEEEEEEEEEEEPPS-SSSHHHHGGGSPPP---EEEEEEEE-----BTTB--SS-EEEEEEEEEETTTTEEEEEEEEEEPPSSTTTTTPPPPPTT-EEEEEEEEEEEETTSPEEEEEEEEEE-PPPP--------S----------TTS-S-----------------------------------------------------------------------PPPPP-----

Organism: NCBI:txid485398

Nearest PDB structures (foldseek):
  2ccz-assembly1_B  TM=5.341E-01  e=1.662E-03  Escherichia coli K-12
  3afq-assembly1_B  TM=6.094E-01  e=3.213E-02  Mycobacterium leprae TN
  7dep-assembly1_B-2  TM=5.800E-01  e=1.996E-02  Staphylococcus aureus subsp. aureus ED98
  5odn-assembly1_E  TM=5.291E-01  e=1.703E-02  Salinibacter ruber DSM 13855
  4apv-assembly1_A-2  TM=5.543E-01  e=3.970E-02  Klebsiella pneumoniae

Sequence (327 aa):
MAPPLPKLTNSIHIRDFVDEVLPDSTRPNAPNYVEIHTNVNLFQEDGFYDASIAVEPIQTCIRAYLRQSDRDLYVPNAFFYVDGRFTVEMNHDGDPTLTVQSLSLQRHPGDVSDFDEYRRHLPEQWCPMITAIGFVGDRKPTPDEPFCLRNFELRTSVYDASKGESVDFALICFFGSNKRWEHLTIPNPNSFVCVIAKLVGRTTSNQLAVRVLDLAYLPKPASNPVSPHAAGESALTKRQNRWTGRADSSPSKRSRTAPASQSAEDATPPSTDRTDATQPQSQGRSTSSDSVVTVASPYDETMAPSIVSSAGTRPQRHRQPPKHLSD

Foldseek 3Di:
DDDDFDADWKKKKAKFWFQDKAADPLCPPQRQKIWGWDQGAFADDPQDDDPQFDRGTATEIEIDGHDPVRVVQRDTRFIKIFMFTWDWDQDPVRAIYIYGDGPDMGTDDDDCVPVVVVVVPDDDDDFMKMKDKAFWAPDDADPVRDTPFDWTKGWHWHQDPSVRGIHIAIEIETEGPDPVCVPPDDDDGGFTKIFIWGFHGAGPSNHTYTYGPDMDTDDDPDDPPPDPDDDDDDDDDPDDPPPPDDDPDDDDDDDDDDDDDDDDDDDDDDDDDDDDDDDDDDDDDDDDDDDDDDDDDDDDDDDDDDPPPPPDDDDPDHDDPPPPPDD

Mean predicted aligned error: 16.51 Å